Protein AF-0000000087524686 (afdb_homodimer)

pLDDT: mean 92.4, std 13.32, range [28.84, 98.88]

Organism: NCBI:txid634155

Foldseek 3Di:
DPPDDDDWDWDWDDDDQQKIWIDTPPDPDDIDIEFDPPPRTPCPDHHPVVVLQCLQFVLLQVLLVVLQVVLVDDFDDKDKDKDFDWDADPVRDTDTAEMEMEIEGLADPVSGDPVVVSQVCSVVRRPSCVVCCVRHPYFYWYAYNVRQTPDTDRPSVPPD/DPPDDDDWDWDWDDDDQQKIWIDTPPDPDDIDIEFDDPPRTPCPDHHPVVVLQCLQFVLLQVLLVVLQVVLVDDFDDKDKDKDFDWDADPVRDTDTAEMEMEIEGLADPVSGDPVVVSQVCSVVRRPSCVVCCVRHPYFYWYAYNVRQTPDTDRPSVPPD

Solvent-accessible surface area (backbone atoms only — not comparable to full-atom values): 16604 Å² total; per-residue (Å²): 124,83,84,61,69,46,76,50,51,36,38,34,37,47,71,53,90,45,24,28,38,36,36,37,71,97,54,91,46,78,64,44,54,34,8,32,52,69,85,77,21,78,45,81,19,57,28,34,64,54,31,36,48,45,11,38,41,48,24,44,51,44,19,42,51,49,36,37,41,74,54,72,38,88,80,72,61,43,34,32,38,28,37,36,46,36,35,63,47,99,86,68,38,59,29,42,59,41,36,41,34,42,34,36,39,63,48,50,75,87,75,42,58,65,47,69,62,32,71,72,43,19,66,70,64,13,34,49,48,69,20,29,42,70,30,22,46,70,48,57,31,32,26,29,59,85,58,49,73,78,41,54,76,66,76,70,50,68,80,110,126,82,85,60,69,46,76,49,50,37,36,34,38,49,71,52,90,45,24,29,38,36,36,36,72,97,54,90,45,77,64,45,55,33,8,31,53,71,85,78,21,76,46,80,20,57,28,35,64,54,30,36,49,45,11,38,41,50,24,45,51,43,20,43,52,50,36,37,42,74,54,71,38,87,81,71,61,42,33,30,39,27,38,34,47,35,37,63,47,97,86,68,37,60,28,42,59,41,36,40,33,42,35,36,39,63,48,51,76,87,75,42,58,65,45,68,61,32,72,74,46,19,66,70,64,12,34,48,47,69,19,29,43,71,30,20,46,70,47,58,32,33,24,30,60,84,56,48,71,77,42,54,76,66,77,70,50,68,80,112

Secondary structure (DSSP, 8-state):
---S-EEEEEEEEEEETTEEEEE-TTS-PPPEEEEPPTTTS--SS--HHHHHHHHHHHHHHHHHHHHHHHTT------EEEEEEEEEE-TTS-EE--EEEEEEE-SS-GGGSTTHHHHHHHGGGG-HHHHHHTTTSEEEEEEE-TT--EEES-GGGGGG-/---S-EEEEEEEEEEETTEEEEE-TTS-PPPEEEEPPTTTS--SS--HHHHHHHHHHHHHHHHHHHHHHHTT------EEEEEEEEEE-TTS-EE--EEEEEEE-SS-GGGSTTHHHHHHHGGGG-HHHHHHTTTSEEEEEEE-TT--EEES-GGGGGG-

Radius of gyration: 19.88 Å; Cα contacts (8 Å, |Δi|>4): 737; chains: 2; bounding box: 46×61×39 Å

InterPro domains:
  IPR003718 OsmC/Ohr conserved domain [PF02566] (41-140)
  IPR015946 K homology domain-like, alpha/beta [G3DSA:3.30.300.20] (11-141)
  IPR036102 OsmC/Ohr superfamily [SSF82784] (9-142)

Structure (mmCIF, N/CA/C/O backbone):
data_AF-0000000087524686-model_v1
#
loop_
_entity.id
_entity.type
_entity.pdbx_description
1 polymer 'Putative OsmC-like protein'
#
loop_
_atom_site.group_PDB
_atom_site.id
_atom_site.type_symbol
_atom_site.label_atom_id
_atom_site.label_alt_id
_atom_site.label_comp_id
_atom_site.label_asym_id
_atom_site.label_entity_id
_atom_site.label_seq_id
_atom_site.pdbx_PDB_ins_code
_atom_site.Cartn_x
_atom_site.Cartn_y
_atom_site.Cartn_z
_atom_site.occupancy
_atom_site.B_iso_or_equiv
_atom_site.auth_seq_id
_atom_site.auth_comp_id
_atom_site.auth_asym_id
_atom_site.auth_atom_id
_atom_site.pdbx_PDB_model_num
ATOM 1 N N . MET A 1 1 ? 23.656 -12.203 -4.871 1 41.47 1 MET A N 1
ATOM 2 C CA . MET A 1 1 ? 22.531 -11.258 -4.871 1 41.47 1 MET A CA 1
ATOM 3 C C . MET A 1 1 ? 22.688 -10.25 -3.74 1 41.47 1 MET A C 1
ATOM 5 O O . MET A 1 1 ? 23.047 -10.609 -2.621 1 41.47 1 MET A O 1
ATOM 9 N N . SER A 1 2 ? 23.062 -9.07 -3.973 1 54.22 2 SER A N 1
ATOM 10 C CA . SER A 1 2 ? 23.578 -8.117 -2.992 1 54.22 2 SER A CA 1
ATOM 11 C C . SER A 1 2 ? 22.703 -8.062 -1.756 1 54.22 2 SER A C 1
ATOM 13 O O . SER A 1 2 ? 21.469 -8.016 -1.869 1 54.22 2 SER A O 1
ATOM 15 N N . ASN A 1 3 ? 23.047 -8.719 -0.696 1 66.62 3 ASN A N 1
ATOM 16 C CA . ASN A 1 3 ? 22.469 -8.711 0.646 1 66.62 3 ASN A CA 1
ATOM 17 C C . ASN A 1 3 ? 22.312 -7.293 1.184 1 66.62 3 ASN A C 1
ATOM 19 O O . ASN A 1 3 ? 21.922 -7.102 2.336 1 66.62 3 ASN A O 1
ATOM 23 N N . GLU A 1 4 ? 22.625 -6.352 0.255 1 82.06 4 GLU A N 1
ATOM 24 C CA . GLU A 1 4 ? 22.641 -4.98 0.76 1 82.06 4 GLU A CA 1
ATOM 25 C C . GLU A 1 4 ? 21.219 -4.414 0.847 1 82.06 4 GLU A C 1
ATOM 27 O O . GLU A 1 4 ? 20.391 -4.672 -0.026 1 82.06 4 GLU A O 1
ATOM 32 N N . PRO A 1 5 ? 21.016 -3.66 1.865 1 84.69 5 PRO A N 1
ATOM 33 C CA . PRO A 1 5 ? 19.734 -2.982 1.994 1 84.69 5 PRO A CA 1
ATOM 34 C C . PRO A 1 5 ? 19.375 -2.146 0.765 1 84.69 5 PRO A C 1
ATOM 36 O O . PRO A 1 5 ? 20.266 -1.545 0.149 1 84.69 5 PRO A O 1
ATOM 39 N N . GLN A 1 6 ? 18.062 -2.234 0.341 1 88.19 6 GLN A N 1
ATOM 40 C CA . GLN A 1 6 ? 17.578 -1.519 -0.835 1 88.19 6 GLN A CA 1
ATOM 41 C C . GLN A 1 6 ? 16.625 -0.403 -0.443 1 88.19 6 GLN A C 1
ATOM 43 O O . GLN A 1 6 ? 15.5 -0.671 0.012 1 88.19 6 GLN A O 1
ATOM 48 N N . PRO A 1 7 ? 17.062 0.846 -0.68 1 94 7 PRO A N 1
ATOM 49 C CA . PRO A 1 7 ? 16.203 1.965 -0.304 1 94 7 PRO A CA 1
ATOM 50 C C . PRO A 1 7 ? 15.109 2.24 -1.339 1 94 7 PRO A C 1
ATOM 52 O O . PRO A 1 7 ? 15.344 2.092 -2.541 1 94 7 PRO A O 1
ATOM 55 N N . ILE A 1 8 ? 13.93 2.564 -0.937 1 95.94 8 ILE A N 1
ATOM 56 C CA . ILE A 1 8 ? 12.867 3.08 -1.794 1 95.94 8 ILE A CA 1
ATOM 57 C C . ILE A 1 8 ? 12.328 4.391 -1.221 1 95.94 8 ILE A C 1
ATOM 59 O O . ILE A 1 8 ? 12.375 4.609 -0.008 1 95.94 8 ILE A O 1
ATOM 63 N N . HIS A 1 9 ? 11.906 5.258 -2.164 1 97.69 9 HIS A N 1
ATOM 64 C CA . HIS A 1 9 ? 11.43 6.586 -1.795 1 97.69 9 HIS A CA 1
ATOM 65 C C . HIS A 1 9 ? 10.188 6.969 -2.596 1 97.69 9 HIS A C 1
ATOM 67 O O . HIS A 1 9 ? 10.094 6.652 -3.783 1 97.69 9 HIS A O 1
ATOM 73 N N . VAL A 1 10 ? 9.273 7.605 -1.955 1 98.69 10 VAL A N 1
ATOM 74 C CA . VAL A 1 10 ? 8.117 8.203 -2.621 1 98.69 10 VAL A CA 1
ATOM 75 C C . VAL A 1 10 ? 7.926 9.633 -2.127 1 98.69 10 VAL A C 1
ATOM 77 O O . VAL A 1 10 ? 8.234 9.953 -0.977 1 98.69 10 VAL A O 1
ATOM 80 N N . ARG A 1 11 ? 7.535 10.469 -2.992 1 98.88 11 ARG A N 1
ATOM 81 C CA . ARG A 1 11 ? 7.215 11.852 -2.658 1 98.88 11 ARG A CA 1
ATOM 82 C C . ARG A 1 11 ? 5.801 12.203 -3.098 1 98.88 11 ARG A C 1
ATOM 84 O O . ARG A 1 11 ? 5.383 11.859 -4.207 1 98.88 11 ARG A O 1
ATOM 91 N N . LEU A 1 12 ? 5.074 12.82 -2.197 1 98.88 12 LEU A N 1
ATOM 92 C CA . LEU A 1 12 ? 3.709 13.234 -2.5 1 98.88 12 LEU A CA 1
ATOM 93 C C . LEU A 1 12 ? 3.574 14.75 -2.408 1 98.88 12 LEU A C 1
ATOM 95 O O . LEU A 1 12 ? 4.09 15.375 -1.476 1 98.88 12 LEU A O 1
ATOM 99 N N . GLU A 1 13 ? 2.949 15.359 -3.377 1 98.88 13 GLU A N 1
ATOM 100 C CA . GLU A 1 13 ? 2.607 16.781 -3.385 1 98.88 13 GLU A CA 1
ATOM 101 C C . GLU A 1 13 ? 1.106 16.984 -3.562 1 98.88 13 GLU A C 1
ATOM 103 O O . GLU A 1 13 ? 0.497 16.406 -4.461 1 98.88 13 GLU A O 1
ATOM 108 N N . GLN A 1 14 ? 0.59 17.828 -2.717 1 98.69 14 GLN A N 1
ATOM 109 C CA . GLN A 1 14 ? -0.847 18.078 -2.799 1 98.69 14 GLN A CA 1
ATOM 110 C C . GLN A 1 14 ? -1.225 18.703 -4.137 1 98.69 14 GLN A C 1
ATOM 112 O O . GLN A 1 14 ? -0.591 19.672 -4.574 1 98.69 14 GLN A O 1
ATOM 117 N N . ASP A 1 15 ? -2.109 18.141 -4.82 1 97.88 15 ASP A N 1
ATOM 118 C CA . ASP A 1 15 ? -2.658 18.672 -6.062 1 97.88 15 ASP A CA 1
ATOM 119 C C . ASP A 1 15 ? -3.846 19.594 -5.793 1 97.88 15 ASP A C 1
ATOM 121 O O . ASP A 1 15 ? -3.758 20.812 -6 1 97.88 15 ASP A O 1
ATOM 125 N N . ALA A 1 16 ? -4.922 19.031 -5.27 1 96.19 16 ALA A N 1
ATOM 126 C CA . ALA A 1 16 ? -6.105 19.766 -4.824 1 96.19 16 ALA A CA 1
ATOM 127 C C . ALA A 1 16 ? -6.848 19 -3.73 1 96.19 16 ALA A C 1
ATOM 129 O O . ALA A 1 16 ? -7.098 17.812 -3.865 1 96.19 16 ALA A O 1
ATOM 130 N N . ASP A 1 17 ? -7.152 19.75 -2.666 1 96.69 17 ASP A N 1
ATOM 131 C CA . ASP A 1 17 ? -7.891 19.141 -1.565 1 96.69 17 ASP A CA 1
ATOM 132 C C . ASP A 1 17 ? -7.207 17.859 -1.091 1 96.69 17 ASP A C 1
ATOM 134 O O . ASP A 1 17 ? -6.051 17.891 -0.669 1 96.69 17 ASP A O 1
ATOM 138 N N . PHE A 1 18 ? -7.879 16.75 -1.25 1 98.25 18 PHE A N 1
ATOM 139 C CA . PHE A 1 18 ? -7.328 15.508 -0.708 1 98.25 18 PHE A CA 1
ATOM 140 C C . PHE A 1 18 ? -6.641 14.695 -1.801 1 98.25 18 PHE A C 1
ATOM 142 O O . PHE A 1 18 ? -6.32 13.523 -1.601 1 98.25 18 PHE A O 1
ATOM 149 N N . ALA A 1 19 ? -6.434 15.32 -2.996 1 98.69 19 ALA A N 1
ATOM 150 C CA . ALA A 1 19 ? -5.695 14.68 -4.078 1 98.69 19 ALA A CA 1
ATOM 151 C C . ALA A 1 19 ? -4.207 14.992 -3.988 1 98.69 19 ALA A C 1
ATOM 153 O O . ALA A 1 19 ? -3.82 16.141 -3.785 1 98.69 19 ALA A O 1
ATOM 154 N N . PHE A 1 20 ? -3.391 13.977 -4.113 1 98.88 20 PHE A N 1
ATOM 155 C CA . PHE A 1 20 ? -1.942 14.117 -4.035 1 98.88 20 PHE A CA 1
ATOM 156 C C . PHE A 1 20 ? -1.267 13.453 -5.227 1 98.88 20 PHE A C 1
ATOM 158 O O . PHE A 1 20 ? -1.61 12.32 -5.586 1 98.88 20 PHE A O 1
ATOM 165 N N . ARG A 1 21 ? -0.365 14.156 -5.844 1 98.88 21 ARG A N 1
ATOM 166 C CA . ARG A 1 21 ? 0.492 13.57 -6.871 1 98.88 21 ARG A CA 1
ATOM 167 C C . ARG A 1 21 ? 1.642 12.789 -6.242 1 98.88 21 ARG A C 1
ATOM 169 O O . ARG A 1 21 ? 2.387 13.32 -5.422 1 98.88 21 ARG A O 1
ATOM 176 N N . ILE A 1 22 ? 1.764 11.555 -6.578 1 98.88 22 ILE A N 1
ATOM 177 C CA . ILE A 1 22 ? 2.744 10.641 -6.012 1 98.88 22 ILE A CA 1
ATOM 178 C C . ILE A 1 22 ? 3.857 10.375 -7.023 1 98.88 22 ILE A C 1
ATOM 180 O O . ILE A 1 22 ? 3.607 9.844 -8.109 1 98.88 22 ILE A O 1
ATOM 184 N N . SER A 1 23 ? 5.043 10.758 -6.691 1 98.81 23 SER A N 1
ATOM 185 C CA . SER A 1 23 ? 6.199 10.562 -7.559 1 98.81 23 SER A CA 1
ATOM 186 C C . SER A 1 23 ? 7.207 9.609 -6.926 1 98.81 23 SER A C 1
ATOM 188 O O . SER A 1 23 ? 7.121 9.312 -5.73 1 98.81 23 SER A O 1
ATOM 190 N N . PHE A 1 24 ? 8.07 9.117 -7.703 1 98.19 24 PHE A N 1
ATOM 191 C CA . PHE A 1 24 ? 9.07 8.125 -7.316 1 98.19 24 PHE A CA 1
ATOM 192 C C . PHE A 1 24 ? 10.477 8.602 -7.656 1 98.19 24 PHE A C 1
ATOM 194 O O . PHE A 1 24 ? 11.078 8.125 -8.617 1 98.19 24 PHE A O 1
ATOM 201 N N . PRO A 1 25 ? 10.984 9.438 -6.766 1 96.19 25 PRO A N 1
ATOM 202 C CA . PRO A 1 25 ? 12.297 10.016 -7.07 1 96.19 25 PRO A CA 1
ATOM 203 C C . PRO A 1 25 ? 13.375 8.961 -7.301 1 96.19 25 PRO A C 1
ATOM 205 O O . PRO A 1 25 ? 13.391 7.93 -6.621 1 96.19 25 PRO A O 1
ATOM 208 N N . GLY A 1 26 ? 14.297 9.227 -8.25 1 93.62 26 GLY A N 1
ATOM 209 C CA . GLY A 1 26 ? 15.383 8.312 -8.547 1 93.62 26 GLY A CA 1
ATOM 210 C C . GLY A 1 26 ? 15.008 7.242 -9.547 1 93.62 26 GLY A C 1
ATOM 211 O O . GLY A 1 26 ? 15.805 6.352 -9.852 1 93.62 26 GLY A O 1
ATOM 212 N N . THR A 1 27 ? 13.75 7.27 -9.961 1 95.56 27 THR A N 1
ATOM 213 C CA . THR A 1 27 ? 13.281 6.332 -10.977 1 95.56 27 THR A CA 1
ATOM 214 C C . THR A 1 27 ? 12.703 7.074 -12.18 1 95.56 27 THR A C 1
ATOM 216 O O . THR A 1 27 ? 12.539 8.297 -12.141 1 95.56 27 THR A O 1
ATOM 219 N N . ASP A 1 28 ? 12.445 6.41 -13.258 1 95.62 28 ASP A N 1
ATOM 220 C CA . ASP A 1 28 ? 11.812 6.984 -14.445 1 95.62 28 ASP A CA 1
ATOM 221 C C . ASP A 1 28 ? 10.305 6.727 -14.445 1 95.62 28 ASP A C 1
ATOM 223 O O . ASP A 1 28 ? 9.648 6.879 -15.469 1 95.62 28 ASP A O 1
ATOM 227 N N . LEU A 1 29 ? 9.773 6.344 -13.305 1 97.38 29 LEU A N 1
ATOM 228 C CA . LEU A 1 29 ? 8.352 6.016 -13.195 1 97.38 29 LEU A CA 1
ATOM 229 C C . LEU A 1 29 ? 7.496 7.273 -13.305 1 97.38 29 LEU A C 1
ATOM 231 O O . LEU A 1 29 ? 7.852 8.32 -12.75 1 97.38 29 LEU A O 1
ATOM 235 N N . ASP A 1 30 ? 6.398 7.109 -14.047 1 96.69 30 ASP A N 1
ATOM 236 C CA . ASP A 1 30 ? 5.414 8.188 -14.055 1 96.69 30 ASP A CA 1
ATOM 237 C C . ASP A 1 30 ? 4.801 8.383 -12.664 1 96.69 30 ASP A C 1
ATOM 239 O O . ASP A 1 30 ? 4.68 7.426 -11.898 1 96.69 30 ASP A O 1
ATOM 243 N N . SER A 1 31 ? 4.391 9.578 -12.422 1 98.25 31 SER A N 1
ATOM 244 C CA . SER A 1 31 ? 3.67 9.852 -11.188 1 98.25 31 SER A CA 1
ATOM 245 C C . SER A 1 31 ? 2.254 9.281 -11.234 1 98.25 31 SER A C 1
ATOM 247 O O . SER A 1 31 ? 1.711 9.055 -12.32 1 98.25 31 SER A O 1
ATOM 249 N N . LEU A 1 32 ? 1.702 9.055 -10.086 1 98.19 32 LEU A N 1
ATOM 250 C CA . LEU A 1 32 ? 0.315 8.648 -9.898 1 98.19 32 LEU A CA 1
ATOM 251 C C . LEU A 1 32 ? -0.47 9.727 -9.148 1 98.19 32 LEU A C 1
ATOM 253 O O . LEU A 1 32 ? 0.12 10.633 -8.562 1 98.19 32 LEU A O 1
ATOM 257 N N . LEU A 1 33 ? -1.754 9.633 -9.336 1 98.56 33 LEU A N 1
ATOM 258 C CA . LEU A 1 33 ? -2.611 10.5 -8.523 1 98.56 33 LEU A CA 1
ATOM 259 C C . LEU A 1 33 ? -3.406 9.68 -7.512 1 98.56 33 LEU A C 1
ATOM 261 O O . LEU A 1 33 ? -4.07 8.711 -7.879 1 98.56 33 LEU A O 1
ATOM 265 N N . GLY A 1 34 ? -3.23 9.969 -6.246 1 98.5 34 GLY A N 1
ATOM 266 C CA . GLY A 1 34 ? -4.105 9.453 -5.207 1 98.5 34 GLY A CA 1
ATOM 267 C C . GLY A 1 34 ? -5.141 10.461 -4.738 1 98.5 34 GLY A C 1
ATOM 268 O O . GLY A 1 34 ? -4.898 11.672 -4.777 1 98.5 34 GLY A O 1
ATOM 269 N N . ASP A 1 35 ? -6.305 9.969 -4.316 1 98.56 35 ASP A N 1
ATOM 270 C CA . ASP A 1 35 ? -7.355 10.844 -3.818 1 98.56 35 ASP A CA 1
ATOM 271 C C . ASP A 1 35 ? -8.273 10.109 -2.842 1 98.56 35 ASP A C 1
ATOM 273 O O . ASP A 1 35 ? -8.531 8.914 -3.008 1 98.56 35 ASP A O 1
ATOM 277 N N . GLU A 1 36 ? -8.688 10.805 -1.847 1 96.94 36 GLU A N 1
ATOM 278 C CA . GLU A 1 36 ? -9.695 10.211 -0.979 1 96.94 36 GLU A CA 1
ATOM 279 C C . GLU A 1 36 ? -11.031 10.055 -1.707 1 96.94 36 GLU A C 1
ATOM 281 O O . GLU A 1 36 ? -11.305 10.781 -2.666 1 96.94 36 GLU A O 1
ATOM 286 N N . ALA A 1 37 ? -11.805 9.102 -1.265 1 92.19 37 ALA A N 1
ATOM 287 C CA . ALA A 1 37 ? -13.148 8.922 -1.809 1 92.19 37 ALA A CA 1
ATOM 288 C C . ALA A 1 37 ? -14.062 10.078 -1.401 1 92.19 37 ALA A C 1
ATOM 290 O O . ALA A 1 37 ? -13.812 10.758 -0.404 1 92.19 37 ALA A O 1
ATOM 291 N N . ALA A 1 38 ? -15.094 10.305 -2.162 1 90.88 38 ALA A N 1
ATOM 292 C CA . ALA A 1 38 ? -16.141 11.25 -1.768 1 90.88 38 ALA A CA 1
ATOM 293 C C . ALA A 1 38 ? -16.766 10.852 -0.435 1 90.88 38 ALA A C 1
ATOM 295 O O . ALA A 1 38 ? -16.938 9.656 -0.161 1 90.88 38 ALA A O 1
ATOM 296 N N . PRO A 1 39 ? -17.062 11.773 0.455 1 91.56 39 PRO A N 1
ATOM 297 C CA . PRO A 1 39 ? -17.125 13.211 0.215 1 91.56 39 PRO A CA 1
ATOM 298 C C . PRO A 1 39 ? -15.828 13.938 0.595 1 91.56 39 PRO A C 1
ATOM 300 O O . PRO A 1 39 ? -15.719 15.148 0.404 1 91.56 39 PRO A O 1
ATOM 303 N N . LEU A 1 40 ? -14.938 13.211 1.124 1 92.81 40 LEU A N 1
ATOM 304 C CA . LEU A 1 40 ? -13.703 13.875 1.527 1 92.81 40 LEU A CA 1
ATOM 305 C C . LEU A 1 40 ? -12.891 14.305 0.309 1 92.81 40 LEU A C 1
ATOM 307 O O . LEU A 1 40 ? -12.477 15.461 0.212 1 92.81 40 LEU A O 1
ATOM 311 N N . GLY A 1 41 ? -12.695 13.469 -0.582 1 96.19 41 GLY A N 1
ATOM 312 C CA . GLY A 1 41 ? -12.055 13.734 -1.86 1 96.19 41 GLY A CA 1
ATOM 313 C C . GLY A 1 41 ? -13 13.594 -3.041 1 96.19 41 GLY A C 1
ATOM 314 O O . GLY A 1 41 ? -14.211 13.703 -2.885 1 96.19 41 GLY A O 1
ATOM 315 N N . ALA A 1 42 ? -12.453 13.453 -4.312 1 96.5 42 ALA A N 1
ATOM 316 C CA . ALA A 1 42 ? -13.266 13.43 -5.527 1 96.5 42 ALA A CA 1
ATOM 317 C C . ALA A 1 42 ? -13.008 12.164 -6.336 1 96.5 42 ALA A C 1
ATOM 319 O O . ALA A 1 42 ? -13.273 12.117 -7.539 1 96.5 42 ALA A O 1
ATOM 320 N N . ASP A 1 43 ? -12.367 11.18 -5.742 1 96.06 43 ASP A N 1
ATOM 321 C CA . ASP A 1 43 ? -12.109 9.898 -6.391 1 96.06 43 ASP A CA 1
ATOM 322 C C . ASP A 1 43 ? -11.391 10.094 -7.727 1 96.06 43 ASP A C 1
ATOM 324 O O . ASP A 1 43 ? -11.75 9.461 -8.727 1 96.06 43 ASP A O 1
ATOM 328 N N . ARG A 1 44 ? -10.445 10.938 -7.77 1 97.25 44 ARG A N 1
ATOM 329 C CA . ARG A 1 44 ? -9.68 11.164 -8.992 1 97.25 44 ARG A CA 1
ATOM 330 C C . ARG A 1 44 ? -8.57 10.125 -9.141 1 97.25 44 ARG A C 1
ATOM 332 O O . ARG A 1 44 ? -7.98 9.992 -10.219 1 97.25 44 ARG A O 1
ATOM 339 N N . GLY A 1 45 ? -8.258 9.43 -8.125 1 97.94 45 GLY A N 1
ATOM 340 C CA . GLY A 1 45 ? -7.34 8.305 -8.008 1 97.94 45 GLY A CA 1
ATOM 341 C C . GLY A 1 45 ? -7.652 7.398 -6.832 1 97.94 45 GLY A C 1
ATOM 342 O O . GLY A 1 45 ? -8.539 7.695 -6.031 1 97.94 45 GLY A O 1
ATOM 343 N N . PRO A 1 46 ? -6.977 6.242 -6.785 1 98.25 46 PRO A N 1
ATOM 344 C CA . PRO A 1 46 ? -7.215 5.352 -5.645 1 98.25 46 PRO A CA 1
ATOM 345 C C . PRO A 1 46 ? -6.902 6.012 -4.305 1 98.25 46 PRO A C 1
ATOM 347 O O . PRO A 1 46 ? -5.973 6.82 -4.211 1 98.25 46 PRO A O 1
ATOM 350 N N . ASP A 1 47 ? -7.727 5.734 -3.318 1 97.94 47 ASP A N 1
ATOM 351 C CA . ASP A 1 47 ? -7.422 6.168 -1.958 1 97.94 47 ASP A CA 1
ATOM 352 C C . ASP A 1 47 ? -6.355 5.281 -1.322 1 97.94 47 ASP A C 1
ATOM 354 O O . ASP A 1 47 ? -5.984 4.246 -1.883 1 97.94 47 ASP A O 1
ATOM 358 N N . PRO A 1 48 ? -5.801 5.695 -0.183 1 98.19 48 PRO A N 1
ATOM 359 C CA . PRO A 1 48 ? -4.691 4.969 0.443 1 98.19 48 PRO A CA 1
ATOM 360 C C . PRO A 1 48 ? -5.027 3.506 0.722 1 98.19 48 PRO A C 1
ATOM 362 O O . PRO A 1 48 ? -4.172 2.633 0.563 1 98.19 48 PRO A O 1
ATOM 365 N N . ALA A 1 49 ? -6.254 3.186 1.146 1 97.75 49 ALA A N 1
ATOM 366 C CA . ALA A 1 49 ? -6.645 1.807 1.424 1 97.75 49 ALA A CA 1
ATOM 367 C C . ALA A 1 49 ? -6.551 0.946 0.168 1 97.75 49 ALA A C 1
ATOM 369 O O . ALA A 1 49 ? -6.105 -0.203 0.226 1 97.75 49 ALA A O 1
ATOM 370 N N . ARG A 1 50 ? -6.984 1.477 -0.954 1 98.06 50 ARG A N 1
ATOM 371 C CA . ARG A 1 50 ? -6.906 0.761 -2.223 1 98.06 50 ARG A CA 1
ATOM 372 C C . ARG A 1 50 ? -5.461 0.587 -2.67 1 98.06 50 ARG A C 1
ATOM 374 O O . ARG A 1 50 ? -5.102 -0.442 -3.246 1 98.06 50 ARG A O 1
ATOM 381 N N . PHE A 1 51 ? -4.555 1.601 -2.434 1 98.5 51 PHE A N 1
ATOM 382 C CA . PHE A 1 51 ? -3.131 1.429 -2.686 1 98.5 51 PHE A CA 1
ATOM 383 C C . PHE A 1 51 ? -2.572 0.265 -1.875 1 98.5 51 PHE A C 1
ATOM 385 O O . PHE A 1 51 ? -1.808 -0.55 -2.395 1 98.5 51 PHE A O 1
ATOM 392 N N . LEU A 1 52 ? -2.93 0.202 -0.616 1 98.31 52 LEU A N 1
ATOM 393 C CA . LEU A 1 52 ? -2.461 -0.872 0.254 1 98.31 52 LEU A CA 1
ATOM 394 C C . LEU A 1 52 ? -2.9 -2.232 -0.276 1 98.31 52 LEU A C 1
ATOM 396 O O . LEU A 1 52 ? -2.09 -3.156 -0.377 1 98.31 52 LEU A O 1
ATOM 400 N N . LEU A 1 53 ? -4.191 -2.314 -0.602 1 98.38 53 LEU A N 1
ATOM 401 C CA . LEU A 1 53 ? -4.73 -3.576 -1.098 1 98.38 53 LEU A CA 1
ATOM 402 C C . LEU A 1 53 ? -4.051 -3.98 -2.402 1 98.38 53 LEU A C 1
ATOM 404 O O . LEU A 1 53 ? -3.74 -5.156 -2.605 1 98.38 53 LEU A O 1
ATOM 408 N N . ALA A 1 54 ? -3.83 -3.039 -3.301 1 98.69 54 ALA A N 1
ATOM 409 C CA . ALA A 1 54 ? -3.105 -3.279 -4.547 1 98.69 54 ALA A CA 1
ATOM 410 C C . ALA A 1 54 ? -1.695 -3.793 -4.273 1 98.69 54 ALA A C 1
ATOM 412 O O . ALA A 1 54 ? -1.22 -4.711 -4.949 1 98.69 54 ALA A O 1
ATOM 413 N N . ALA A 1 55 ? -1.011 -3.166 -3.311 1 98.62 55 ALA A N 1
ATOM 414 C CA . ALA A 1 55 ? 0.344 -3.578 -2.951 1 98.62 55 ALA A CA 1
ATOM 415 C C . ALA A 1 55 ? 0.376 -5.043 -2.52 1 98.62 55 ALA A C 1
ATOM 417 O O . ALA A 1 55 ? 1.203 -5.82 -3.002 1 98.62 55 ALA A O 1
ATOM 418 N N . VAL A 1 56 ? -0.547 -5.434 -1.664 1 98.44 56 VAL A N 1
ATOM 419 C CA . VAL A 1 56 ? -0.623 -6.785 -1.119 1 98.44 56 VAL A CA 1
ATOM 420 C C . VAL A 1 56 ? -0.908 -7.777 -2.242 1 98.44 56 VAL A C 1
ATOM 422 O O . VAL A 1 56 ? -0.192 -8.773 -2.398 1 98.44 56 VAL A O 1
ATOM 425 N N . ALA A 1 57 ? -1.92 -7.488 -3.033 1 98.75 57 ALA A N 1
ATOM 426 C CA . ALA A 1 57 ? -2.334 -8.398 -4.102 1 98.75 57 ALA A CA 1
ATOM 427 C C . ALA A 1 57 ? -1.241 -8.539 -5.156 1 98.75 57 ALA A C 1
ATOM 429 O O . ALA A 1 57 ? -0.941 -9.648 -5.602 1 98.75 57 ALA A O 1
ATOM 430 N N . ASN A 1 58 ? -0.653 -7.402 -5.547 1 98.81 58 ASN A N 1
ATOM 431 C CA . ASN A 1 58 ? 0.387 -7.418 -6.57 1 98.81 58 ASN A CA 1
ATOM 432 C C . ASN A 1 58 ? 1.621 -8.188 -6.105 1 98.81 58 ASN A C 1
ATOM 434 O O . ASN A 1 58 ? 2.225 -8.93 -6.883 1 98.81 58 ASN A O 1
ATOM 438 N N . CYS A 1 59 ? 1.99 -8.008 -4.875 1 98.62 59 CYS A N 1
ATOM 439 C CA . CYS A 1 59 ? 3.135 -8.734 -4.332 1 98.62 59 CYS A CA 1
ATOM 440 C C . CYS A 1 59 ? 2.887 -10.234 -4.348 1 98.62 59 CYS A C 1
ATOM 442 O O . CYS A 1 59 ? 3.768 -11.008 -4.727 1 98.62 59 CYS A O 1
ATOM 444 N N . LEU A 1 60 ? 1.681 -10.641 -3.912 1 98.5 60 LEU A N 1
ATOM 445 C CA . LEU A 1 60 ? 1.356 -12.062 -3.811 1 98.5 60 LEU A CA 1
ATOM 446 C C . LEU A 1 60 ? 1.326 -12.711 -5.191 1 98.5 60 LEU A C 1
ATOM 448 O O . LEU A 1 60 ? 1.891 -13.789 -5.387 1 98.5 60 LEU A O 1
ATOM 452 N N . VAL A 1 61 ? 0.667 -12.078 -6.152 1 98.75 61 VAL A N 1
ATOM 453 C CA . VAL A 1 61 ? 0.552 -12.68 -7.477 1 98.75 61 VAL A CA 1
ATOM 454 C C . VAL A 1 61 ? 1.919 -12.695 -8.156 1 98.75 61 VAL A C 1
ATOM 456 O O . VAL A 1 61 ? 2.258 -13.656 -8.859 1 98.75 61 VAL A O 1
ATOM 459 N N . ALA A 1 62 ? 2.729 -11.672 -7.977 1 98.5 62 ALA A N 1
ATOM 460 C CA . ALA A 1 62 ? 4.098 -11.664 -8.484 1 98.5 62 ALA A CA 1
ATOM 461 C C . ALA A 1 62 ? 4.934 -12.766 -7.832 1 98.5 62 ALA A C 1
ATOM 463 O O . ALA A 1 62 ? 5.738 -13.414 -8.492 1 98.5 62 ALA A O 1
ATOM 464 N N . SER A 1 63 ? 4.793 -12.914 -6.523 1 98.12 63 SER A N 1
ATOM 465 C CA . SER A 1 63 ? 5.508 -13.961 -5.801 1 98.12 63 SER A CA 1
ATOM 466 C C . SER A 1 63 ? 5.117 -15.344 -6.305 1 98.12 63 SER A C 1
ATOM 468 O O . SER A 1 63 ? 5.965 -16.234 -6.418 1 98.12 63 SER A O 1
ATOM 470 N N . LEU A 1 64 ? 3.822 -15.539 -6.578 1 98.25 64 LEU A N 1
ATOM 471 C CA . LEU A 1 64 ? 3.365 -16.797 -7.148 1 98.25 64 LEU A CA 1
ATOM 472 C C . LEU A 1 64 ? 4.012 -17.047 -8.508 1 98.25 64 LEU A C 1
ATOM 474 O O . LEU A 1 64 ? 4.52 -18.141 -8.766 1 98.25 64 LEU A O 1
ATOM 478 N N . LEU A 1 65 ? 4.012 -16.031 -9.391 1 98.25 65 LEU A N 1
ATOM 479 C CA . LEU A 1 65 ? 4.645 -16.125 -10.703 1 98.25 65 LEU A CA 1
ATOM 480 C C . LEU A 1 65 ? 6.121 -16.484 -10.562 1 98.25 65 LEU A C 1
ATOM 482 O O . LEU A 1 65 ? 6.617 -17.375 -11.258 1 98.25 65 LEU A O 1
ATOM 486 N N . PHE A 1 66 ? 6.828 -15.828 -9.648 1 97.62 66 PHE A N 1
ATOM 487 C CA . PHE A 1 66 ? 8.242 -16.078 -9.406 1 97.62 66 PHE A CA 1
ATOM 488 C C . PHE A 1 66 ? 8.484 -17.531 -9.016 1 97.62 66 PHE A C 1
ATOM 490 O O . PHE A 1 66 ? 9.375 -18.188 -9.562 1 97.62 66 PHE A O 1
ATOM 497 N N . ALA A 1 67 ? 7.715 -17.969 -8.062 1 97.44 67 ALA A N 1
ATOM 498 C CA . ALA A 1 67 ? 7.859 -19.344 -7.594 1 97.44 67 ALA A CA 1
ATOM 499 C C . ALA A 1 67 ? 7.582 -20.344 -8.719 1 97.44 67 ALA A C 1
ATOM 501 O O . ALA A 1 67 ? 8.266 -21.359 -8.844 1 97.44 67 ALA A O 1
ATOM 502 N N . LEU A 1 68 ? 6.539 -20.078 -9.539 1 97.75 68 LEU A N 1
ATOM 503 C CA . LEU A 1 68 ? 6.227 -20.922 -10.68 1 97.75 68 LEU A CA 1
ATOM 504 C C . LEU A 1 68 ? 7.398 -20.984 -11.656 1 97.75 68 LEU A C 1
ATOM 506 O O . LEU A 1 68 ? 7.781 -22.062 -12.117 1 97.75 68 LEU A O 1
ATOM 510 N N . ARG A 1 69 ? 7.969 -19.828 -11.914 1 96.88 69 ARG A N 1
ATOM 511 C CA . ARG A 1 69 ? 9.086 -19.75 -12.844 1 96.88 69 ARG A CA 1
ATOM 512 C C . ARG A 1 69 ? 10.328 -20.422 -12.273 1 96.88 69 ARG A C 1
ATOM 514 O O . ARG A 1 69 ? 11.117 -21.016 -13.008 1 96.88 69 ARG A O 1
ATOM 521 N N . LYS A 1 70 ? 10.516 -20.25 -11.016 1 95.88 70 LYS A N 1
ATOM 522 C CA . LYS A 1 70 ? 11.625 -20.922 -10.336 1 95.88 70 LYS A CA 1
ATOM 523 C C . LYS A 1 70 ? 11.547 -22.438 -10.531 1 95.88 70 LYS A C 1
ATOM 525 O O . LYS A 1 70 ? 12.578 -23.109 -10.555 1 95.88 70 LYS A O 1
ATOM 530 N N . GLN A 1 71 ? 10.336 -23 -10.664 1 96.5 71 GLN A N 1
ATOM 531 C CA . GLN A 1 71 ? 10.125 -24.422 -10.922 1 96.5 71 GLN A CA 1
ATOM 532 C C . GLN A 1 71 ? 9.969 -24.688 -12.422 1 96.5 71 GLN A C 1
ATOM 534 O O . GLN A 1 71 ? 9.391 -25.703 -12.82 1 96.5 71 GLN A O 1
ATOM 539 N N . ARG A 1 72 ? 10.297 -23.734 -13.305 1 95.56 72 ARG A N 1
ATOM 540 C CA . ARG A 1 72 ? 10.422 -23.828 -14.758 1 95.56 72 ARG A CA 1
ATOM 541 C C . ARG A 1 72 ? 9.047 -23.891 -15.422 1 95.56 72 ARG A C 1
ATOM 543 O O . ARG A 1 72 ? 8.883 -24.516 -16.469 1 95.56 72 ARG A O 1
ATOM 550 N N . ASN A 1 73 ? 8.039 -23.391 -14.656 1 96.56 73 ASN A N 1
ATOM 551 C CA . ASN A 1 73 ? 6.738 -23.203 -15.297 1 96.56 73 ASN A CA 1
ATOM 552 C C . ASN A 1 73 ? 6.684 -21.906 -16.078 1 96.56 73 ASN A C 1
ATOM 554 O O . ASN A 1 73 ? 7.16 -20.875 -15.617 1 96.56 73 ASN A O 1
ATOM 558 N N . THR A 1 74 ? 6.227 -22 -17.266 1 92.12 74 THR A N 1
ATOM 559 C CA . THR A 1 74 ? 5.938 -20.797 -18.047 1 92.12 74 THR A CA 1
ATOM 560 C C . THR A 1 74 ? 4.453 -20.438 -17.953 1 92.12 74 THR A C 1
ATOM 562 O O . THR A 1 74 ? 3.611 -21.156 -18.516 1 92.12 74 THR A O 1
ATOM 565 N N . VAL A 1 75 ? 4.145 -19.438 -17.234 1 94.5 75 VAL A N 1
ATOM 566 C CA . VAL A 1 75 ? 2.742 -19.125 -16.984 1 94.5 75 VAL A CA 1
ATOM 567 C C . VAL A 1 75 ? 2.447 -17.688 -17.391 1 94.5 75 VAL A C 1
ATOM 569 O O . VAL A 1 75 ? 3.238 -16.781 -17.109 1 94.5 75 VAL A O 1
ATOM 572 N N . GLU A 1 76 ? 1.416 -17.547 -18.156 1 95.94 76 GLU A N 1
ATOM 573 C CA . GLU A 1 76 ? 0.824 -16.25 -18.469 1 95.94 76 GLU A CA 1
ATOM 574 C C . GLU A 1 76 ? -0.667 -16.219 -18.141 1 95.94 76 GLU A C 1
ATOM 576 O O . GLU A 1 76 ? -1.306 -17.281 -18.078 1 95.94 76 GLU A O 1
ATOM 581 N N . GLY A 1 77 ? -1.133 -15.125 -17.828 1 97.75 77 GLY A N 1
ATOM 582 C CA . GLY A 1 77 ? -2.566 -15.008 -17.625 1 97.75 77 GLY A CA 1
ATOM 583 C C . GLY A 1 77 ? -2.963 -15.109 -16.156 1 97.75 77 GLY A C 1
ATOM 584 O O . GLY A 1 77 ? -4.09 -15.492 -15.844 1 97.75 77 GLY A O 1
ATOM 585 N N . LEU A 1 78 ? -2.066 -14.844 -15.266 1 98.38 78 LEU A N 1
ATOM 586 C CA . LEU A 1 78 ? -2.389 -14.82 -13.844 1 98.38 78 LEU A CA 1
ATOM 587 C C . LEU A 1 78 ? -3.348 -13.68 -13.523 1 98.38 78 LEU A C 1
ATOM 589 O O . LEU A 1 78 ? -3.23 -12.586 -14.086 1 98.38 78 LEU A O 1
ATOM 593 N N . VAL A 1 79 ? -4.266 -13.938 -12.633 1 98.69 79 VAL A N 1
ATOM 594 C CA . VAL A 1 79 ? -5.203 -12.938 -12.141 1 98.69 79 VAL A CA 1
ATOM 595 C C . VAL A 1 79 ? -5.227 -12.961 -10.609 1 98.69 79 VAL A C 1
ATOM 597 O O . VAL A 1 79 ? -5.098 -14.023 -10 1 98.69 79 VAL A O 1
ATOM 600 N N . ALA A 1 80 ? -5.34 -11.859 -10 1 98.75 80 ALA A N 1
ATOM 601 C CA . ALA A 1 80 ? -5.531 -11.742 -8.562 1 98.75 80 ALA A CA 1
ATOM 602 C C . ALA A 1 80 ? -6.734 -10.859 -8.234 1 98.75 80 ALA A C 1
ATOM 604 O O . ALA A 1 80 ? -6.965 -9.844 -8.898 1 98.75 80 ALA A O 1
ATOM 605 N N . GLU A 1 81 ? -7.484 -11.242 -7.285 1 98.56 81 GLU A N 1
ATOM 606 C CA . GLU A 1 81 ? -8.539 -10.43 -6.68 1 98.56 81 GLU A CA 1
ATOM 607 C C . GLU A 1 81 ? -8.305 -10.25 -5.184 1 98.56 81 GLU A C 1
ATOM 609 O O . GLU A 1 81 ? -8.016 -11.211 -4.473 1 98.56 81 GLU A O 1
ATOM 614 N N . ALA A 1 82 ? -8.406 -9.055 -4.742 1 98.56 82 ALA A N 1
ATOM 615 C CA . ALA A 1 82 ? -8.258 -8.773 -3.318 1 98.56 82 ALA A CA 1
ATOM 616 C C . ALA A 1 82 ? -9.414 -7.926 -2.799 1 98.56 82 ALA A C 1
ATOM 618 O O . ALA A 1 82 ? -9.883 -7.016 -3.484 1 98.56 82 ALA A O 1
ATOM 619 N N . SER A 1 83 ? -9.828 -8.266 -1.629 1 98.06 83 SER A N 1
ATOM 620 C CA . SER A 1 83 ? -10.898 -7.535 -0.958 1 98.06 83 SER A CA 1
ATOM 621 C C . SER A 1 83 ? -10.562 -7.285 0.509 1 98.06 83 SER A C 1
ATOM 623 O O . SER A 1 83 ? -9.82 -8.055 1.121 1 98.06 83 SER A O 1
ATOM 625 N N . ALA A 1 84 ? -11.047 -6.188 0.995 1 96.75 84 ALA A N 1
ATOM 626 C CA . ALA A 1 84 ? -10.992 -5.855 2.416 1 96.75 84 ALA A CA 1
ATOM 627 C C . ALA A 1 84 ? -12.219 -5.051 2.836 1 96.75 84 ALA A C 1
ATOM 629 O O . ALA A 1 84 ? -12.891 -4.449 1.997 1 96.75 84 ALA A O 1
ATOM 630 N N . THR A 1 85 ? -12.539 -5.238 4.074 1 93.06 85 THR A N 1
ATOM 631 C CA . THR A 1 85 ? -13.625 -4.438 4.633 1 93.06 85 THR A CA 1
ATOM 632 C C . THR A 1 85 ? -13.109 -3.533 5.75 1 93.06 85 THR A C 1
ATOM 634 O O . THR A 1 85 ? -12.547 -4.016 6.734 1 93.06 85 THR A O 1
ATOM 637 N N . LEU A 1 86 ? -13.25 -2.258 5.547 1 93.12 86 LEU A N 1
ATOM 638 C CA . LEU A 1 86 ? -12.938 -1.309 6.609 1 93.12 86 LEU A CA 1
ATOM 639 C C . LEU A 1 86 ? -13.961 -1.384 7.73 1 93.12 86 LEU A C 1
ATOM 641 O O . LEU A 1 86 ? -15.172 -1.398 7.473 1 93.12 86 LEU A O 1
ATOM 645 N N . MET A 1 87 ? -13.469 -1.457 8.938 1 92.81 87 MET A N 1
ATOM 646 C CA . MET A 1 87 ? -14.344 -1.562 10.102 1 92.81 87 MET A CA 1
ATOM 647 C C . MET A 1 87 ? -13.875 -0.632 11.219 1 92.81 87 MET A C 1
ATOM 649 O O . MET A 1 87 ? -12.695 -0.273 11.281 1 92.81 87 MET A O 1
ATOM 653 N N . ARG A 1 88 ? -14.812 -0.268 12.016 1 93.31 88 ARG A N 1
ATOM 654 C CA . ARG A 1 88 ? -14.445 0.521 13.188 1 93.31 88 ARG A CA 1
ATOM 655 C C . ARG A 1 88 ? -13.93 -0.374 14.312 1 93.31 88 ARG A C 1
ATOM 657 O O . ARG A 1 88 ? -14.477 -1.455 14.547 1 93.31 88 ARG A O 1
ATOM 664 N N . ASN A 1 89 ? -12.859 0.055 14.891 1 89.75 89 ASN A N 1
ATOM 665 C CA . ASN A 1 89 ? -12.359 -0.669 16.062 1 89.75 89 ASN A CA 1
ATOM 666 C C . ASN A 1 89 ? -13.047 -0.209 17.344 1 89.75 89 ASN A C 1
ATOM 668 O O . ASN A 1 89 ? -14.016 0.549 17.297 1 89.75 89 ASN A O 1
ATOM 672 N N . ASP A 1 90 ? -12.609 -0.709 18.547 1 90.25 90 ASP A N 1
ATOM 673 C CA . ASP A 1 90 ? -13.234 -0.428 19.828 1 90.25 90 ASP A CA 1
ATOM 674 C C . ASP A 1 90 ? -13.18 1.063 20.156 1 90.25 90 ASP A C 1
ATOM 676 O O . ASP A 1 90 ? -14.047 1.581 20.859 1 90.25 90 ASP A O 1
ATOM 680 N N . ALA A 1 91 ? -12.219 1.782 19.609 1 90.31 91 ALA A N 1
ATOM 681 C CA . ALA A 1 91 ? -12.055 3.215 19.828 1 90.31 91 ALA A CA 1
ATOM 682 C C . ALA A 1 91 ? -12.852 4.031 18.812 1 90.31 91 ALA A C 1
ATOM 684 O O . ALA A 1 91 ? -12.734 5.258 18.766 1 90.31 91 ALA A O 1
ATOM 685 N N . GLY A 1 92 ? -13.555 3.377 17.938 1 91.19 92 GLY A N 1
ATOM 686 C CA . GLY A 1 92 ? -14.391 4.047 16.953 1 91.19 92 GLY A CA 1
ATOM 687 C C . GLY A 1 92 ? -13.625 4.508 15.734 1 91.19 92 GLY A C 1
ATOM 688 O O . GLY A 1 92 ? -14.109 5.328 14.961 1 91.19 92 GLY A O 1
ATOM 689 N N . ARG A 1 93 ? -12.422 4.012 15.602 1 92 93 ARG A N 1
ATOM 690 C CA . ARG A 1 93 ? -11.594 4.406 14.469 1 92 93 ARG A CA 1
ATOM 691 C C . ARG A 1 93 ? -11.641 3.357 13.359 1 92 93 ARG A C 1
ATOM 693 O O . ARG A 1 93 ? -11.656 2.156 13.641 1 92 93 ARG A O 1
ATOM 700 N N . TRP A 1 94 ? -11.648 3.834 12.141 1 92.75 94 TRP A N 1
ATOM 701 C CA . TRP A 1 94 ? -11.641 2.924 11 1 92.75 94 TRP A CA 1
ATOM 702 C C . TRP A 1 94 ? -10.297 2.217 10.883 1 92.75 94 TRP A C 1
ATOM 704 O O . TRP A 1 94 ? -9.242 2.838 11.055 1 92.75 94 TRP A O 1
ATOM 714 N N . ARG A 1 95 ? -10.359 0.885 10.648 1 95.75 95 ARG A N 1
ATOM 715 C CA . ARG A 1 95 ? -9.18 0.046 10.445 1 95.75 95 ARG A CA 1
ATOM 716 C C . ARG A 1 95 ? -9.43 -0.986 9.352 1 95.75 95 ARG A C 1
ATOM 718 O O . ARG A 1 95 ? -10.562 -1.162 8.898 1 95.75 95 ARG A O 1
ATOM 725 N N . ILE A 1 96 ? -8.344 -1.56 8.867 1 96.19 96 ILE A N 1
ATOM 726 C CA . ILE A 1 96 ? -8.391 -2.703 7.961 1 96.19 96 ILE A CA 1
ATOM 727 C C . ILE A 1 96 ? -7.91 -3.957 8.688 1 96.19 96 ILE A C 1
ATOM 729 O O . ILE A 1 96 ? -6.723 -4.289 8.648 1 96.19 96 ILE A O 1
ATOM 733 N N . PRO A 1 97 ? -8.758 -4.672 9.32 1 94.62 97 PRO A N 1
ATOM 734 C CA . PRO A 1 97 ? -8.312 -5.809 10.133 1 94.62 97 PRO A CA 1
ATOM 735 C C . PRO A 1 97 ? -7.938 -7.027 9.289 1 94.62 97 PRO A C 1
ATOM 737 O O . PRO A 1 97 ? -7.129 -7.855 9.719 1 94.62 97 PRO A O 1
ATOM 740 N N . ARG A 1 98 ? -8.578 -7.059 8.141 1 95.62 98 ARG A N 1
ATOM 741 C CA . ARG A 1 98 ? -8.398 -8.273 7.352 1 95.62 98 ARG A CA 1
ATOM 742 C C . ARG A 1 98 ? -8.469 -7.969 5.859 1 95.62 98 ARG A C 1
ATOM 744 O O . ARG A 1 98 ? -9.25 -7.117 5.43 1 95.62 98 ARG A O 1
ATOM 751 N N . ALA A 1 99 ? -7.68 -8.656 5.082 1 96.81 99 ALA A N 1
ATOM 752 C CA . ALA A 1 99 ? -7.73 -8.672 3.623 1 96.81 99 ALA A CA 1
ATOM 753 C C . ALA A 1 99 ? -7.793 -10.102 3.092 1 96.81 99 ALA A C 1
ATOM 755 O O . ALA A 1 99 ? -7.195 -11.008 3.67 1 96.81 99 ALA A O 1
ATOM 756 N N . GLU A 1 100 ? -8.547 -10.305 2.084 1 97.5 100 GLU A N 1
ATOM 757 C CA . GLU A 1 100 ? -8.633 -11.578 1.377 1 97.5 100 GLU A CA 1
ATOM 758 C C . GLU A 1 100 ? -8.102 -11.453 -0.048 1 97.5 100 GLU A C 1
ATOM 760 O O . GLU A 1 100 ? -8.469 -10.531 -0.778 1 97.5 100 GLU A O 1
ATOM 765 N N . VAL A 1 101 ? -7.25 -12.398 -0.41 1 98.19 101 VAL A N 1
ATOM 766 C CA . VAL A 1 101 ? -6.684 -12.398 -1.753 1 98.19 101 VAL A CA 1
ATOM 767 C C . VAL A 1 101 ? -6.906 -13.766 -2.408 1 98.19 101 VAL A C 1
ATOM 769 O O . VAL A 1 101 ? -6.555 -14.797 -1.835 1 98.19 101 VAL A O 1
ATOM 772 N N . VAL A 1 102 ? -7.477 -13.734 -3.564 1 98.44 102 VAL A N 1
ATOM 773 C CA . VAL A 1 102 ? -7.645 -14.93 -4.383 1 98.44 102 VAL A CA 1
ATOM 774 C C . VAL A 1 102 ? -6.766 -14.836 -5.625 1 98.44 102 VAL A C 1
ATOM 776 O O . VAL A 1 102 ? -6.879 -13.891 -6.402 1 98.44 102 VAL A O 1
ATOM 779 N N . LEU A 1 103 ? -5.93 -15.812 -5.77 1 98.69 103 LEU A N 1
ATOM 780 C CA . LEU A 1 103 ? -5.047 -15.914 -6.926 1 98.69 103 LEU A CA 1
ATOM 781 C C . LEU A 1 103 ? -5.539 -16.984 -7.898 1 98.69 103 LEU A C 1
ATOM 783 O O . LEU A 1 103 ? -5.777 -18.125 -7.5 1 98.69 103 LEU A O 1
ATOM 787 N N . HIS A 1 104 ? -5.641 -16.578 -9.148 1 98.25 104 HIS A N 1
ATOM 788 C CA . HIS A 1 104 ? -6.191 -17.453 -10.172 1 98.25 104 HIS A CA 1
ATOM 789 C C . HIS A 1 104 ? -5.105 -17.922 -11.133 1 98.25 104 HIS A C 1
ATOM 791 O O . HIS A 1 104 ? -4.5 -17.125 -11.836 1 98.25 104 HIS A O 1
ATOM 797 N N . LEU A 1 105 ? -4.945 -19.203 -11.164 1 97.88 105 LEU A N 1
ATOM 798 C CA . LEU A 1 105 ? -4.086 -19.812 -12.18 1 97.88 105 LEU A CA 1
ATOM 799 C C . LEU A 1 105 ? -4.867 -20.094 -13.453 1 97.88 105 LEU A C 1
ATOM 801 O O . LEU A 1 105 ? -6.02 -20.531 -13.406 1 97.88 105 LEU A O 1
ATOM 805 N N . PRO A 1 106 ? -4.227 -19.812 -14.602 1 97.38 106 PRO A N 1
ATOM 806 C CA . PRO A 1 106 ? -4.938 -20.016 -15.867 1 97.38 106 PRO A CA 1
ATOM 807 C C . PRO A 1 106 ? -5.082 -21.5 -16.234 1 97.38 106 PRO A C 1
ATOM 809 O O . PRO A 1 106 ? -5.922 -21.859 -17.062 1 97.38 106 PRO A O 1
ATOM 812 N N . GLY A 1 107 ? -4.223 -22.422 -15.672 1 96.12 107 GLY A N 1
ATOM 813 C CA . GLY A 1 107 ? -4.289 -23.844 -15.945 1 96.12 107 GLY A CA 1
ATOM 814 C C . GLY A 1 107 ? -4.828 -24.656 -14.781 1 96.12 107 GLY A C 1
ATOM 815 O O . GLY A 1 107 ? -5.379 -24.094 -13.828 1 96.12 107 GLY A O 1
ATOM 816 N N . GLN A 1 108 ? -4.754 -25.969 -14.961 1 94.25 108 GLN A N 1
ATOM 817 C CA . GLN A 1 108 ? -5.133 -26.906 -13.906 1 94.25 108 GLN A CA 1
ATOM 818 C C . GLN A 1 108 ? -3.902 -27.422 -13.156 1 94.25 108 GLN A C 1
ATOM 820 O O . GLN A 1 108 ? -2.768 -27.156 -13.562 1 94.25 108 GLN A O 1
ATOM 825 N N . ASN A 1 109 ? -4.125 -27.984 -12.008 1 90.88 109 ASN A N 1
ATOM 826 C CA . ASN A 1 109 ? -3.045 -28.516 -11.18 1 90.88 109 ASN A CA 1
ATOM 827 C C . ASN A 1 109 ? -2.037 -29.312 -12 1 90.88 109 ASN A C 1
ATOM 829 O O . ASN A 1 109 ? -0.827 -29.125 -11.859 1 90.88 109 ASN A O 1
ATOM 833 N N . VAL A 1 110 ? -2.52 -30.125 -12.961 1 92.38 110 VAL A N 1
ATOM 834 C CA . VAL A 1 110 ? -1.691 -31.062 -13.703 1 92.38 110 VAL A CA 1
ATOM 835 C C . VAL A 1 110 ? -0.822 -30.312 -14.711 1 92.38 110 VAL A C 1
ATOM 837 O O . VAL A 1 110 ? 0.158 -30.859 -15.219 1 92.38 110 VAL A O 1
ATOM 840 N N . ASP A 1 111 ? -1.15 -29.062 -14.945 1 95.25 111 ASP A N 1
ATOM 841 C CA . ASP A 1 111 ? -0.443 -28.281 -15.953 1 95.25 111 ASP A CA 1
ATOM 842 C C . ASP A 1 111 ? 0.854 -27.703 -15.391 1 95.25 111 ASP A C 1
ATOM 844 O O . ASP A 1 111 ? 1.665 -27.156 -16.141 1 95.25 111 ASP A O 1
ATOM 848 N N . TYR A 1 112 ? 1.06 -27.875 -14.086 1 95.81 112 TYR A N 1
ATOM 849 C CA . TYR A 1 112 ? 2.193 -27.219 -13.453 1 95.81 112 TYR A CA 1
ATOM 850 C C . TYR A 1 112 ? 3.139 -28.234 -12.828 1 95.81 112 TYR A C 1
ATOM 852 O O . TYR A 1 112 ? 2.693 -29.219 -12.234 1 95.81 112 TYR A O 1
ATOM 860 N N . SER A 1 113 ? 4.367 -27.953 -13.016 1 96.25 113 SER A N 1
ATOM 861 C CA . SER A 1 113 ? 5.402 -28.75 -12.367 1 96.25 113 SER A CA 1
ATOM 862 C C . SER A 1 113 ? 5.617 -28.328 -10.922 1 96.25 113 SER A C 1
ATOM 864 O O . SER A 1 113 ? 5.77 -27.125 -10.641 1 96.25 113 SER A O 1
ATOM 866 N N . HIS A 1 114 ? 5.66 -29.297 -9.961 1 96.81 114 HIS A N 1
ATOM 867 C CA . HIS A 1 114 ? 5.977 -29.062 -8.555 1 96.81 114 HIS A CA 1
ATOM 868 C C . HIS A 1 114 ? 5.062 -28.016 -7.941 1 96.81 114 HIS A C 1
ATOM 870 O O . HIS A 1 114 ? 5.512 -27.156 -7.172 1 96.81 114 HIS A O 1
ATOM 876 N N . LEU A 1 115 ? 3.795 -28.016 -8.312 1 96 115 LEU A N 1
ATOM 877 C CA . LEU A 1 115 ? 2.852 -26.984 -7.871 1 96 115 LEU A CA 1
ATOM 878 C C . LEU A 1 115 ? 2.713 -27 -6.352 1 96 115 LEU A C 1
ATOM 880 O O . LEU A 1 115 ? 2.592 -25.938 -5.73 1 96 115 LEU A O 1
ATOM 884 N N . ASP A 1 116 ? 2.715 -28.156 -5.738 1 94.94 116 ASP A N 1
ATOM 885 C CA . ASP A 1 116 ? 2.609 -28.25 -4.285 1 94.94 116 ASP A CA 1
ATOM 886 C C . ASP A 1 116 ? 3.721 -27.469 -3.602 1 94.94 116 ASP A C 1
ATOM 888 O O . ASP A 1 116 ? 3.473 -26.75 -2.623 1 94.94 116 ASP A O 1
ATOM 892 N N . ARG A 1 117 ? 4.891 -27.641 -4.062 1 95.62 117 ARG A N 1
ATOM 893 C CA . ARG A 1 117 ? 6.039 -26.922 -3.523 1 95.62 117 ARG A CA 1
ATOM 894 C C . ARG A 1 117 ? 5.891 -25.422 -3.734 1 95.62 117 ARG A C 1
ATOM 896 O O . ARG A 1 117 ? 6.211 -24.625 -2.846 1 95.62 117 ARG A O 1
ATOM 903 N N . VAL A 1 118 ? 5.445 -25.047 -4.914 1 96.88 118 VAL A N 1
ATOM 904 C CA . VAL A 1 118 ? 5.207 -23.656 -5.25 1 96.88 118 VAL A CA 1
ATOM 905 C C . VAL A 1 118 ? 4.227 -23.047 -4.25 1 96.88 118 VAL A C 1
ATOM 907 O O . VAL A 1 118 ? 4.504 -22 -3.656 1 96.88 118 VAL A O 1
ATOM 910 N N . LEU A 1 119 ? 3.094 -23.719 -4.027 1 96.94 119 LEU A N 1
ATOM 911 C CA . LEU A 1 119 ? 2.008 -23.219 -3.191 1 96.94 119 LEU A CA 1
ATOM 912 C C . LEU A 1 119 ? 2.436 -23.141 -1.729 1 96.94 119 LEU A C 1
ATOM 914 O O . LEU A 1 119 ? 1.958 -22.297 -0.98 1 96.94 119 LEU A O 1
ATOM 918 N N . GLN A 1 120 ? 3.377 -23.906 -1.312 1 94.81 120 GLN A N 1
ATOM 919 C CA . GLN A 1 120 ? 3.846 -23.953 0.068 1 94.81 120 GLN A CA 1
ATOM 920 C C . GLN A 1 120 ? 4.789 -22.781 0.361 1 94.81 120 GLN A C 1
ATOM 922 O O . GLN A 1 120 ? 4.863 -22.312 1.495 1 94.81 120 GLN A O 1
ATOM 927 N N . GLN A 1 121 ? 5.414 -22.266 -0.678 1 95 121 GLN A N 1
ATOM 928 C CA . GLN A 1 121 ? 6.543 -21.406 -0.357 1 95 121 GLN A CA 1
ATOM 929 C C . GLN A 1 121 ? 6.324 -19.984 -0.899 1 95 121 GLN A C 1
ATOM 931 O O . GLN A 1 121 ? 7 -19.047 -0.485 1 95 121 GLN A O 1
ATOM 936 N N . PHE A 1 122 ? 5.441 -19.75 -1.896 1 97.25 122 PHE A N 1
ATOM 937 C CA . PHE A 1 122 ? 5.465 -18.516 -2.676 1 97.25 122 PHE A CA 1
ATOM 938 C C . PHE A 1 122 ? 5.176 -17.312 -1.789 1 97.25 122 PHE A C 1
ATOM 940 O O . PHE A 1 122 ? 5.707 -16.219 -2.018 1 97.25 122 PHE A O 1
ATOM 947 N N . GLU A 1 123 ? 4.305 -17.484 -0.748 1 96 123 GLU A N 1
ATOM 948 C CA . GLU A 1 123 ? 3.982 -16.359 0.121 1 96 123 GLU A CA 1
ATOM 949 C C . GLU A 1 123 ? 5.227 -15.836 0.831 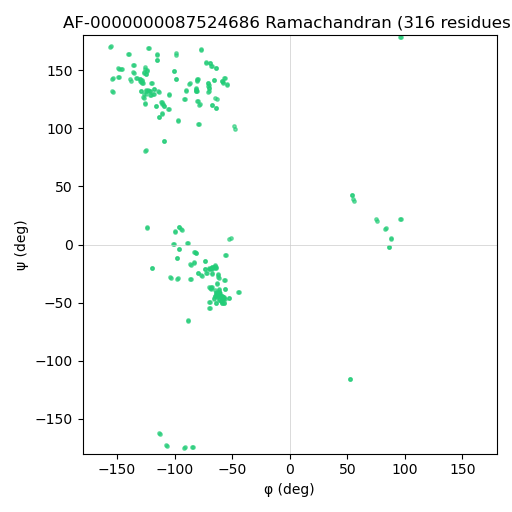1 96 123 GLU A C 1
ATOM 951 O O . GLU A 1 123 ? 5.309 -14.648 1.158 1 96 123 GLU A O 1
ATOM 956 N N . ASP A 1 124 ? 6.219 -16.734 1.062 1 94.31 124 ASP A N 1
ATOM 957 C CA . ASP A 1 124 ? 7.445 -16.344 1.744 1 94.31 124 ASP A CA 1
ATOM 958 C C . ASP A 1 124 ? 8.242 -15.336 0.909 1 94.31 124 ASP A C 1
ATOM 960 O O . ASP A 1 124 ? 9.094 -14.625 1.436 1 94.31 124 ASP A O 1
ATOM 964 N N . PHE A 1 125 ? 7.98 -15.281 -0.363 1 94.81 125 PHE A N 1
ATOM 965 C CA . PHE A 1 125 ? 8.703 -14.375 -1.25 1 94.81 125 PHE A CA 1
ATOM 966 C C . PHE A 1 125 ? 8.062 -12.992 -1.26 1 94.81 125 PHE A C 1
ATOM 968 O O . PHE A 1 125 ? 8.648 -12.031 -1.757 1 94.81 125 PHE A O 1
ATOM 975 N N . CYS A 1 126 ? 6.84 -12.914 -0.806 1 96.5 126 CYS A N 1
ATOM 976 C CA . CYS A 1 126 ? 6.105 -11.656 -0.855 1 96.5 126 CYS A CA 1
ATOM 977 C C . CYS A 1 126 ? 6.535 -10.727 0.277 1 96.5 126 CYS A C 1
ATOM 979 O O . CYS A 1 126 ? 6.07 -10.875 1.41 1 96.5 126 CYS A O 1
ATOM 981 N N . ILE A 1 127 ? 7.301 -9.758 -0.02 1 95.25 127 ILE A N 1
ATOM 982 C CA . ILE A 1 127 ? 7.891 -8.836 0.944 1 95.25 127 ILE A CA 1
ATOM 983 C C . ILE A 1 127 ? 6.785 -8.039 1.637 1 95.25 127 ILE A C 1
ATOM 985 O O . ILE A 1 127 ? 6.805 -7.871 2.859 1 95.25 127 ILE A O 1
ATOM 989 N N . VAL A 1 128 ? 5.801 -7.602 0.9 1 97.12 128 VAL A N 1
ATOM 990 C CA . VAL A 1 128 ? 4.762 -6.707 1.404 1 97.12 128 VAL A CA 1
ATOM 991 C C . VAL A 1 128 ? 3.867 -7.461 2.387 1 97.12 128 VAL A C 1
ATOM 993 O O . VAL A 1 128 ? 3.75 -7.074 3.551 1 97.12 128 VAL A O 1
ATOM 996 N N . THR A 1 129 ? 3.311 -8.594 1.947 1 95.5 129 THR A N 1
ATOM 997 C CA . THR A 1 129 ? 2.363 -9.344 2.768 1 95.5 129 THR A CA 1
ATOM 998 C C . THR A 1 129 ? 3.023 -9.82 4.059 1 95.5 129 THR A C 1
ATOM 1000 O O . THR A 1 129 ? 2.449 -9.695 5.141 1 95.5 129 THR A O 1
ATOM 1003 N N . GLN A 1 130 ? 4.238 -10.305 3.979 1 94.06 130 GLN A N 1
ATOM 1004 C CA . GLN A 1 130 ? 4.934 -10.805 5.156 1 94.06 130 GLN A CA 1
ATOM 1005 C C . GLN A 1 130 ? 5.312 -9.672 6.102 1 94.06 130 GLN A C 1
ATOM 1007 O O . GLN A 1 130 ? 5.555 -9.891 7.289 1 94.06 130 GLN A O 1
ATOM 1012 N N . SER A 1 131 ? 5.355 -8.469 5.59 1 92.69 131 SER A N 1
ATOM 1013 C CA . SER A 1 131 ? 5.688 -7.316 6.422 1 92.69 131 SER A CA 1
ATOM 1014 C C . SER A 1 131 ? 4.445 -6.75 7.102 1 92.69 131 SER A C 1
ATOM 1016 O O . SER A 1 131 ? 4.52 -6.254 8.227 1 92.69 131 SER A O 1
ATOM 1018 N N . VAL A 1 132 ? 3.266 -6.895 6.449 1 94 132 VAL A N 1
ATOM 1019 C CA . VAL A 1 132 ? 2.086 -6.234 7 1 94 132 VAL A CA 1
ATOM 1020 C C . VAL A 1 132 ? 1.269 -7.234 7.816 1 94 132 VAL A C 1
ATOM 1022 O O . VAL A 1 132 ? 0.377 -6.844 8.578 1 94 132 VAL A O 1
ATOM 1025 N N . ARG A 1 133 ? 1.531 -8.469 7.758 1 92.06 133 ARG A N 1
ATOM 1026 C CA . ARG A 1 133 ? 0.661 -9.547 8.211 1 92.06 133 ARG A CA 1
ATOM 1027 C C . ARG A 1 133 ? 0.535 -9.547 9.734 1 92.06 133 ARG A C 1
ATOM 1029 O O . ARG A 1 133 ? -0.396 -10.141 10.281 1 92.06 133 ARG A O 1
ATOM 1036 N N . GLN A 1 134 ? 1.437 -8.953 10.484 1 88.06 134 GLN A N 1
ATOM 1037 C CA . GLN A 1 134 ? 1.289 -8.867 11.93 1 88.06 134 GLN A CA 1
ATOM 1038 C C . GLN A 1 134 ? 0.191 -7.883 12.312 1 88.06 134 GLN A C 1
ATOM 1040 O O . GLN A 1 134 ? -0.409 -7.996 13.383 1 88.06 134 GLN A O 1
ATOM 1045 N N . GLY A 1 135 ? -0.087 -6.973 11.484 1 88.88 135 GLY A N 1
ATOM 1046 C CA . GLY A 1 135 ? -1.103 -5.969 11.766 1 88.88 135 GLY A CA 1
ATOM 1047 C C . GLY A 1 135 ? -2.41 -6.227 11.039 1 88.88 135 GLY A C 1
ATOM 1048 O O . GLY A 1 135 ? -3.471 -5.793 11.492 1 88.88 135 GLY A O 1
ATOM 1049 N N . ILE A 1 136 ? -2.324 -6.875 9.883 1 93.62 136 ILE A N 1
ATOM 1050 C CA . ILE A 1 136 ? -3.473 -7.176 9.039 1 93.62 136 ILE A CA 1
ATOM 1051 C C . ILE A 1 136 ? -3.521 -8.672 8.75 1 93.62 136 ILE A C 1
ATOM 1053 O O . ILE A 1 136 ? -2.561 -9.242 8.219 1 93.62 136 ILE A O 1
ATOM 1057 N N . GLU A 1 137 ? -4.594 -9.328 9.109 1 94.75 137 GLU A N 1
ATOM 1058 C CA . GLU A 1 137 ? -4.77 -10.719 8.711 1 94.75 137 GLU A CA 1
ATOM 1059 C C . GLU A 1 137 ? -4.961 -10.836 7.199 1 94.75 137 GLU A C 1
ATOM 1061 O O . GLU A 1 137 ? -5.871 -10.227 6.633 1 94.75 137 GLU A O 1
ATOM 1066 N N . VAL A 1 138 ? -4.082 -11.555 6.539 1 96.12 138 VAL A N 1
ATOM 1067 C CA . VAL A 1 138 ? -4.184 -11.719 5.09 1 96.12 138 VAL A CA 1
ATOM 1068 C C . VAL A 1 138 ? -4.488 -13.18 4.758 1 96.12 138 VAL A C 1
ATOM 1070 O O . VAL A 1 138 ? -3.637 -14.055 4.938 1 96.12 138 VAL A O 1
ATOM 1073 N N . ASP A 1 139 ? -5.688 -13.453 4.289 1 96.75 139 ASP A N 1
ATOM 1074 C CA . ASP A 1 139 ? -6.09 -14.781 3.836 1 96.75 139 ASP A CA 1
ATOM 1075 C C . ASP A 1 139 ? -5.836 -14.953 2.342 1 96.75 139 ASP A C 1
ATOM 1077 O O . ASP A 1 139 ? -6.344 -14.18 1.525 1 96.75 139 ASP A O 1
ATOM 1081 N N . VAL A 1 140 ? -5.102 -15.984 2.01 1 97.5 140 VAL A N 1
ATOM 1082 C CA . VAL A 1 140 ? -4.703 -16.203 0.622 1 97.5 140 VAL A CA 1
ATOM 1083 C C . VAL A 1 140 ? -5.273 -17.516 0.117 1 97.5 140 VAL A C 1
ATOM 1085 O O . VAL A 1 140 ? -5.152 -18.547 0.785 1 97.5 140 VAL A O 1
ATOM 1088 N N . SER A 1 141 ? -5.902 -17.453 -0.996 1 97.56 141 SER A N 1
ATOM 1089 C CA . SER A 1 141 ? -6.348 -18.641 -1.699 1 97.56 141 SER A CA 1
ATOM 1090 C C . SER A 1 141 ? -5.824 -18.672 -3.131 1 97.56 141 SER A C 1
ATOM 1092 O O . SER A 1 141 ? -5.645 -17.625 -3.752 1 97.56 141 SER A O 1
ATOM 1094 N N . VAL A 1 142 ? -5.566 -19.891 -3.594 1 98 142 VAL A N 1
ATOM 1095 C CA . VAL A 1 142 ? -5.188 -20.109 -4.984 1 98 142 VAL A CA 1
ATOM 1096 C C . VAL A 1 142 ? -6.18 -21.047 -5.648 1 98 142 VAL A C 1
ATOM 1098 O O . VAL A 1 142 ? -6.48 -22.125 -5.113 1 98 142 VAL A O 1
ATOM 1101 N N . VAL A 1 143 ? -6.672 -20.609 -6.785 1 97.31 143 VAL A N 1
ATOM 1102 C CA . VAL A 1 143 ? -7.656 -21.422 -7.488 1 97.31 143 VAL A CA 1
ATOM 1103 C C . VAL A 1 143 ? -7.176 -21.703 -8.906 1 97.31 143 VAL A C 1
ATOM 1105 O O . VAL A 1 143 ? -6.426 -20.906 -9.484 1 97.31 143 VAL A O 1
ATOM 1108 N N . ASP A 1 144 ? -7.574 -22.844 -9.445 1 95.81 144 ASP A N 1
ATOM 1109 C CA . ASP A 1 144 ? -7.168 -23.203 -10.805 1 95.81 144 ASP A CA 1
ATOM 1110 C C . ASP A 1 144 ? -8.203 -22.734 -11.828 1 95.81 144 ASP A C 1
ATOM 1112 O O . ASP A 1 144 ? -9.117 -21.969 -11.492 1 95.81 144 ASP A O 1
ATOM 1116 N N . SER A 1 145 ? -8.055 -23.062 -13.117 1 95.5 145 SER A N 1
ATOM 1117 C CA . SER A 1 145 ? -8.867 -22.562 -14.219 1 95.5 145 SER A CA 1
ATOM 1118 C C . SER A 1 145 ? -10.32 -23.031 -14.094 1 95.5 145 SER A C 1
ATOM 1120 O O . SER A 1 145 ? -11.219 -22.453 -14.703 1 95.5 145 SER A O 1
ATOM 1122 N N . GLU A 1 146 ? -10.57 -24.047 -13.297 1 93.94 146 GLU A N 1
ATOM 1123 C CA . GLU A 1 146 ? -11.922 -24.578 -13.117 1 93.94 146 GLU A CA 1
ATOM 1124 C C . GLU A 1 146 ? -12.531 -24.094 -11.805 1 93.94 146 GLU A C 1
ATOM 1126 O O . GLU A 1 146 ? -13.633 -24.516 -11.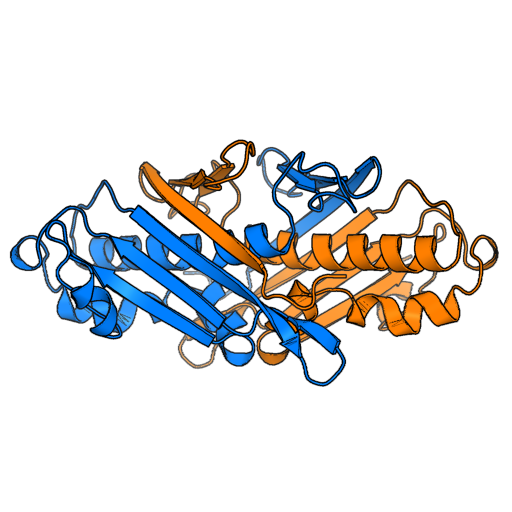438 1 93.94 146 GLU A O 1
ATOM 1131 N N . GLY A 1 147 ? -11.781 -23.297 -11.086 1 92.5 147 GLY A N 1
ATOM 1132 C CA . GLY A 1 147 ? -12.273 -22.75 -9.836 1 92.5 147 GLY A CA 1
ATOM 1133 C C . GLY A 1 147 ? -12 -23.641 -8.641 1 92.5 147 GLY A C 1
ATOM 1134 O O . GLY A 1 147 ? -12.484 -23.391 -7.539 1 92.5 147 GLY A O 1
ATOM 1135 N N . ARG A 1 148 ? -11.289 -24.734 -8.852 1 93.06 148 ARG A N 1
ATOM 1136 C CA . ARG A 1 148 ? -10.922 -25.594 -7.742 1 93.06 148 ARG A CA 1
ATOM 1137 C C . ARG A 1 148 ? -9.883 -24.922 -6.844 1 93.06 148 ARG A C 1
ATOM 1139 O O . ARG A 1 148 ? -8.922 -24.328 -7.332 1 93.06 148 ARG A O 1
ATOM 1146 N N . ILE A 1 149 ? -10.078 -25.062 -5.535 1 93.69 149 ILE A N 1
ATOM 1147 C CA . ILE A 1 149 ? -9.164 -24.469 -4.574 1 93.69 149 ILE A CA 1
ATOM 1148 C C . ILE A 1 149 ? -7.91 -25.344 -4.449 1 93.69 149 ILE A C 1
ATOM 1150 O O . ILE A 1 149 ? -8 -26.516 -4.098 1 93.69 149 ILE A O 1
ATOM 1154 N N . LEU A 1 150 ? -6.801 -24.75 -4.75 1 93.88 150 LEU A N 1
ATOM 1155 C CA . LEU A 1 150 ? -5.52 -25.453 -4.664 1 93.88 150 LEU A CA 1
ATOM 1156 C C . LEU A 1 150 ? -4.824 -25.141 -3.34 1 93.88 150 LEU A C 1
ATOM 1158 O O . LEU A 1 150 ? -3.998 -25.922 -2.873 1 93.88 150 LEU A O 1
ATOM 1162 N N . LYS A 1 151 ? -5.059 -23.984 -2.76 1 92.38 151 LYS A N 1
ATOM 1163 C CA . LYS A 1 151 ? -4.559 -23.5 -1.475 1 92.38 151 LYS A CA 1
ATOM 1164 C C . LYS A 1 151 ? -5.559 -22.562 -0.813 1 92.38 151 LYS A C 1
ATOM 1166 O O . LYS A 1 151 ? -6.164 -21.719 -1.483 1 92.38 151 LYS A O 1
ATOM 1171 N N . GLY A 1 152 ? -5.551 -22.5 0.594 1 83.31 152 GLY A N 1
ATOM 1172 C CA . GLY A 1 152 ? -6.402 -21.594 1.341 1 83.31 152 GLY A CA 1
ATOM 1173 C C . GLY A 1 152 ? -7.691 -22.25 1.818 1 83.31 152 GLY A C 1
ATOM 1174 O O . GLY A 1 152 ? -7.797 -23.469 1.854 1 83.31 152 GLY A O 1
ATOM 1175 N N . ASP A 1 153 ? -8.5 -21.422 2.545 1 65.81 153 ASP A N 1
ATOM 1176 C CA . ASP A 1 153 ? -9.734 -21.938 3.127 1 65.81 153 ASP A CA 1
ATOM 1177 C C . ASP A 1 153 ? -10.711 -22.375 2.041 1 65.81 153 ASP A C 1
ATOM 1179 O O . ASP A 1 153 ? -10.914 -21.672 1.052 1 65.81 153 ASP A O 1
ATOM 1183 N N . LYS A 1 154 ? -11.016 -23.656 2.061 1 54.78 154 LYS A N 1
ATOM 1184 C CA . LYS A 1 154 ? -11.922 -24.328 1.122 1 54.78 154 LYS A CA 1
ATOM 1185 C C . LYS A 1 154 ? -13.289 -23.656 1.117 1 54.78 154 LYS A C 1
ATOM 1187 O O . LYS A 1 154 ? -14.164 -24.016 0.322 1 54.78 154 LYS A O 1
ATOM 1192 N N . SER A 1 155 ? -13.578 -22.766 1.979 1 46.44 155 SER A N 1
ATOM 1193 C CA . SER A 1 155 ? -14.906 -22.156 1.996 1 46.44 155 SER A CA 1
ATOM 1194 C C . SER A 1 155 ? -15.164 -21.375 0.717 1 46.44 155 SER A C 1
ATOM 1196 O O . SER A 1 155 ? -16.297 -20.953 0.457 1 46.44 155 SER A O 1
ATOM 1198 N N . PHE A 1 156 ? -14.156 -20.984 -0.037 1 43.75 156 PHE A N 1
ATOM 1199 C CA . PHE A 1 156 ? -14.367 -20.312 -1.315 1 43.75 156 PHE A CA 1
ATOM 1200 C C . PHE A 1 156 ? -15 -21.266 -2.324 1 43.75 156 PHE A C 1
ATOM 1202 O O . PHE A 1 156 ? -15.562 -20.828 -3.33 1 43.75 156 PHE A O 1
ATOM 1209 N N . GLU A 1 157 ? -14.953 -22.562 -2.225 1 39.38 157 GLU A N 1
ATOM 1210 C CA . GLU A 1 157 ? -15.531 -23.531 -3.152 1 39.38 157 GLU A CA 1
ATOM 1211 C C . GLU A 1 157 ? -17.016 -23.234 -3.4 1 39.38 157 GLU A C 1
ATOM 1213 O O . GLU A 1 157 ? -17.547 -23.578 -4.457 1 39.38 157 GLU A O 1
ATOM 1218 N N . ALA A 1 158 ? -17.719 -22.984 -2.307 1 37.06 158 ALA A N 1
ATOM 1219 C CA . ALA A 1 158 ? -19.156 -23.266 -2.361 1 37.06 158 ALA A CA 1
ATOM 1220 C C . ALA A 1 158 ? -19.859 -22.312 -3.324 1 37.06 158 ALA A C 1
ATOM 1222 O O . ALA A 1 158 ? -21.062 -22.438 -3.559 1 37.06 158 ALA A O 1
ATOM 1223 N N . GLY A 1 159 ? -19.281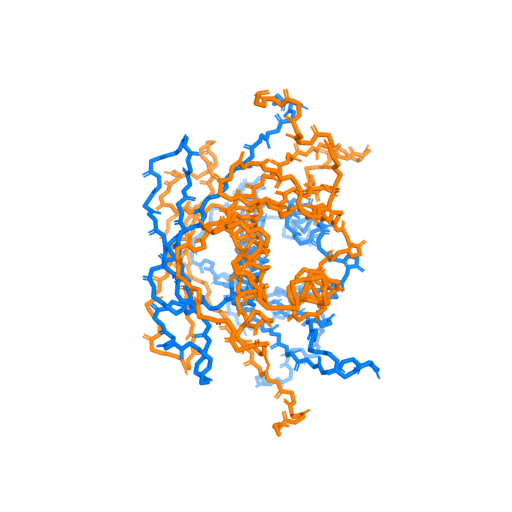 -21.188 -3.666 1 29.09 159 GLY A N 1
ATOM 1224 C CA . GLY A 1 159 ? -20.25 -20.453 -4.469 1 29.09 159 GLY A CA 1
ATOM 1225 C C . GLY A 1 159 ? -20.281 -20.906 -5.918 1 29.09 159 GLY A C 1
ATOM 1226 O O . GLY A 1 159 ? -20.922 -20.266 -6.754 1 29.09 159 GLY A O 1
ATOM 1227 N N . ALA A 1 160 ? -19.391 -21.781 -6.395 1 28.84 160 ALA A N 1
ATOM 1228 C CA . ALA A 1 160 ? -19.75 -22.219 -7.738 1 28.84 160 ALA A CA 1
ATOM 1229 C C . ALA A 1 160 ? -20.844 -23.281 -7.688 1 28.84 160 ALA A C 1
ATOM 1231 O O . ALA A 1 160 ? -20.875 -24.094 -6.754 1 28.84 160 ALA A O 1
ATOM 1232 N N . MET B 1 1 ? -22.75 9.141 10.461 1 41.84 1 MET B N 1
ATOM 1233 C CA . MET B 1 1 ? -21.75 8.617 9.539 1 41.8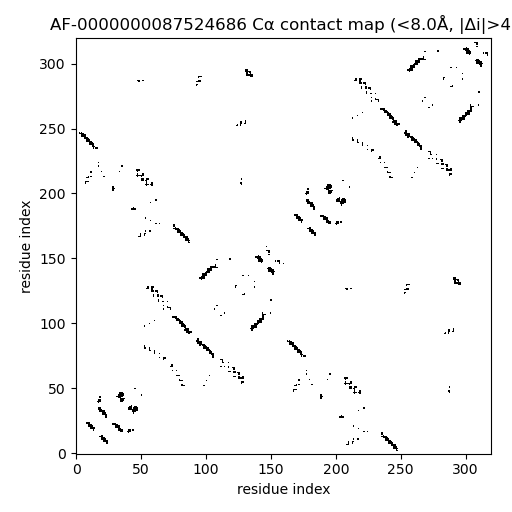4 1 MET B CA 1
ATOM 1234 C C . MET B 1 1 ? -21.75 7.094 9.531 1 41.84 1 MET B C 1
ATOM 1236 O O . MET B 1 1 ? -21.859 6.461 10.586 1 41.84 1 MET B O 1
ATOM 1240 N N . SER B 1 2 ? -22.266 6.461 8.562 1 54.41 2 SER B N 1
ATOM 1241 C CA . SER B 1 2 ? -22.672 5.059 8.57 1 54.41 2 SER B CA 1
ATOM 1242 C C . SER B 1 2 ? -21.562 4.168 9.141 1 54.41 2 SER B C 1
ATOM 1244 O O . SER B 1 2 ? -20.391 4.328 8.797 1 54.41 2 SER B O 1
ATOM 1246 N N . ASN B 1 3 ? -21.656 3.746 10.359 1 66.62 3 ASN B N 1
ATOM 1247 C CA . ASN B 1 3 ? -20.844 2.783 11.094 1 66.62 3 ASN B CA 1
ATOM 1248 C C . ASN B 1 3 ? -20.719 1.462 10.336 1 66.62 3 ASN B C 1
ATOM 1250 O O . ASN B 1 3 ? -20.141 0.5 10.852 1 66.62 3 ASN B O 1
ATOM 1254 N N . GLU B 1 4 ? -21.297 1.521 9.109 1 82 4 GLU B N 1
ATOM 1255 C CA . GLU B 1 4 ? -21.328 0.245 8.398 1 82 4 GLU B CA 1
ATOM 1256 C C . GLU B 1 4 ? -19.984 -0.064 7.75 1 82 4 GLU B C 1
ATOM 1258 O O . GLU B 1 4 ? -19.312 0.834 7.227 1 82 4 GLU B O 1
ATOM 1263 N N . PRO B 1 5 ? -19.672 -1.313 7.793 1 84.62 5 PRO B N 1
ATOM 1264 C CA . PRO B 1 5 ? -18.438 -1.733 7.109 1 84.62 5 PRO B CA 1
ATOM 1265 C C . PRO B 1 5 ? -18.406 -1.313 5.641 1 84.62 5 PRO B C 1
ATOM 1267 O O . PRO B 1 5 ? -19.453 -1.318 4.973 1 84.62 5 PRO B O 1
ATOM 1270 N N . GLN B 1 6 ? -17.203 -0.824 5.184 1 88.06 6 GLN B N 1
ATOM 1271 C CA . GLN B 1 6 ? -17.016 -0.356 3.814 1 88.06 6 GLN B CA 1
ATOM 1272 C C . GLN B 1 6 ? -16.109 -1.29 3.031 1 88.06 6 GLN B C 1
ATOM 1274 O O . GLN B 1 6 ? -14.906 -1.356 3.299 1 88.06 6 GLN B O 1
ATOM 1279 N N . PRO B 1 7 ? -16.719 -1.972 2.037 1 94 7 PRO B N 1
ATOM 1280 C CA . PRO B 1 7 ? -15.891 -2.906 1.264 1 94 7 PRO B CA 1
ATOM 1281 C C . PRO B 1 7 ? -15.055 -2.209 0.194 1 94 7 PRO B C 1
ATOM 1283 O O . PRO B 1 7 ? -15.508 -1.229 -0.407 1 94 7 PRO B O 1
ATOM 1286 N N . ILE B 1 8 ? -13.852 -2.607 -0.037 1 95.94 8 ILE B N 1
ATOM 1287 C CA . ILE B 1 8 ? -13.023 -2.199 -1.168 1 95.94 8 ILE B CA 1
ATOM 1288 C C . ILE B 1 8 ? -12.508 -3.434 -1.901 1 95.94 8 ILE B C 1
ATOM 1290 O O . ILE B 1 8 ? -12.336 -4.496 -1.298 1 95.94 8 ILE B O 1
ATOM 1294 N N . HIS B 1 9 ? -12.344 -3.244 -3.219 1 97.69 9 HIS B N 1
ATOM 1295 C CA . HIS B 1 9 ? -11.922 -4.344 -4.082 1 97.69 9 HIS B CA 1
ATOM 1296 C C . HIS B 1 9 ? -10.898 -3.877 -5.109 1 97.69 9 HIS B C 1
ATOM 1298 O O . HIS B 1 9 ? -11 -2.766 -5.633 1 97.69 9 HIS B O 1
ATOM 1304 N N . VAL B 1 10 ? -9.953 -4.691 -5.379 1 98.69 10 VAL B N 1
ATOM 1305 C CA . VAL B 1 10 ? -9.008 -4.477 -6.469 1 98.69 10 VAL B CA 1
ATOM 1306 C C . VAL B 1 10 ? -8.852 -5.762 -7.281 1 98.69 10 VAL B C 1
ATOM 1308 O O . VAL B 1 10 ? -8.969 -6.863 -6.734 1 98.69 10 VAL B O 1
ATOM 1311 N N . ARG B 1 11 ? -8.711 -5.617 -8.516 1 98.88 11 ARG B N 1
ATOM 1312 C CA . ARG B 1 11 ? -8.453 -6.738 -9.414 1 98.88 11 ARG B CA 1
ATOM 1313 C C . ARG B 1 11 ? -7.191 -6.508 -10.234 1 98.88 11 ARG B C 1
ATOM 1315 O O . ARG B 1 11 ? -6.969 -5.41 -10.75 1 98.88 11 ARG B O 1
ATOM 1322 N N . LEU B 1 12 ? -6.363 -7.516 -10.273 1 98.88 12 LEU B N 1
ATOM 1323 C CA . LEU B 1 12 ? -5.125 -7.438 -11.047 1 98.88 12 LEU B CA 1
ATOM 1324 C C . LEU B 1 12 ? -5.113 -8.477 -12.156 1 98.88 12 LEU B C 1
ATOM 1326 O O . LEU B 1 12 ? -5.484 -9.633 -11.938 1 98.88 12 LEU B O 1
ATOM 1330 N N . GLU B 1 13 ? -4.742 -8.086 -13.344 1 98.88 13 GLU B N 1
ATOM 1331 C CA . GLU B 1 13 ? -4.539 -8.969 -14.484 1 98.88 13 GLU B CA 1
ATOM 1332 C C . GLU B 1 13 ? -3.127 -8.836 -15.047 1 98.88 13 GLU B C 1
ATOM 1334 O O . GLU B 1 13 ? -2.654 -7.723 -15.289 1 98.88 13 GLU B O 1
ATOM 1339 N N . GLN B 1 14 ? -2.535 -9.984 -15.273 1 98.75 14 GLN B N 1
ATOM 1340 C CA . GLN B 1 14 ? -1.17 -9.945 -15.781 1 98.75 14 GLN B CA 1
ATOM 1341 C C . GLN B 1 14 ? -1.117 -9.312 -17.172 1 98.75 14 GLN B C 1
ATOM 1343 O O . GLN B 1 14 ? -1.91 -9.664 -18.047 1 98.75 14 GLN B O 1
ATOM 1348 N N . ASP B 1 15 ? -0.333 -8.359 -17.344 1 97.88 15 ASP B N 1
ATOM 1349 C CA . ASP B 1 15 ? -0.087 -7.711 -18.625 1 97.88 15 ASP B CA 1
ATOM 1350 C C . ASP B 1 15 ? 1.045 -8.406 -19.391 1 97.88 15 ASP B C 1
ATOM 1352 O O . ASP B 1 15 ? 0.816 -9.023 -20.422 1 97.88 15 ASP B O 1
ATOM 1356 N N . ALA B 1 16 ? 2.246 -8.352 -18.844 1 96.25 16 ALA B N 1
ATOM 1357 C CA . ALA B 1 16 ? 3.424 -9.055 -19.344 1 96.25 16 ALA B CA 1
ATOM 1358 C C . ALA B 1 16 ? 4.43 -9.312 -18.219 1 96.25 16 ALA B C 1
ATOM 1360 O O . ALA B 1 16 ? 4.75 -8.414 -17.453 1 96.25 16 ALA B O 1
ATOM 1361 N N . ASP B 1 17 ? 4.871 -10.578 -18.188 1 96.69 17 ASP B N 1
ATOM 1362 C CA . ASP B 1 17 ? 5.859 -10.945 -17.172 1 96.69 17 ASP B CA 1
ATOM 1363 C C . ASP B 1 17 ? 5.398 -10.531 -15.773 1 96.69 17 ASP B C 1
ATOM 1365 O O . ASP B 1 17 ? 4.34 -10.969 -15.312 1 96.69 17 ASP B O 1
ATOM 1369 N N . PHE B 1 18 ? 6.113 -9.625 -15.156 1 98.25 18 PHE B N 1
ATOM 1370 C CA . PHE B 1 18 ? 5.789 -9.281 -13.781 1 98.25 18 PHE B CA 1
ATOM 1371 C C . PHE B 1 18 ? 4.98 -7.992 -13.719 1 98.25 18 PHE B C 1
ATOM 1373 O O . PHE B 1 18 ? 4.809 -7.41 -12.648 1 98.25 18 PHE B O 1
ATOM 1380 N N . ALA B 1 19 ? 4.504 -7.516 -14.906 1 98.69 19 ALA B N 1
ATOM 1381 C CA . ALA B 1 19 ? 3.633 -6.344 -14.953 1 98.69 19 ALA B CA 1
ATOM 1382 C C . ALA B 1 19 ? 2.166 -6.746 -14.852 1 98.69 19 ALA B C 1
ATOM 1384 O O . ALA B 1 19 ? 1.722 -7.676 -15.523 1 98.69 19 ALA B O 1
ATOM 1385 N N . PHE B 1 20 ? 1.429 -6.074 -14 1 98.88 20 PHE B N 1
ATOM 1386 C CA . PHE B 1 20 ? 0.014 -6.355 -13.781 1 98.88 20 PHE B CA 1
ATOM 1387 C C . PHE B 1 20 ? -0.814 -5.078 -13.891 1 98.88 20 PHE B C 1
ATOM 1389 O O . PHE B 1 20 ? -0.445 -4.043 -13.336 1 98.88 20 PHE B O 1
ATOM 1396 N N . ARG B 1 21 ? -1.881 -5.145 -14.625 1 98.88 21 ARG B N 1
ATOM 1397 C CA . ARG B 1 21 ? -2.861 -4.062 -14.664 1 98.88 21 ARG B CA 1
ATOM 1398 C C . ARG B 1 21 ? -3.793 -4.129 -13.453 1 98.88 21 ARG B C 1
ATOM 1400 O O . ARG B 1 21 ? -4.418 -5.164 -13.203 1 98.88 21 ARG B O 1
ATOM 1407 N N . ILE B 1 22 ? -3.859 -3.092 -12.703 1 98.88 22 ILE B N 1
ATOM 1408 C CA . ILE B 1 22 ? -4.625 -3.012 -11.461 1 98.88 22 ILE B CA 1
ATOM 1409 C C . ILE B 1 22 ? -5.887 -2.182 -11.688 1 98.88 22 ILE B C 1
ATOM 1411 O O . ILE B 1 22 ? -5.805 -0.994 -12.016 1 98.88 22 ILE B O 1
ATOM 1415 N N . SER B 1 23 ? -7.008 -2.781 -11.539 1 98.81 23 SER B N 1
ATOM 1416 C CA . SER B 1 23 ? -8.289 -2.102 -11.711 1 98.81 23 SER B CA 1
ATOM 1417 C C . SER B 1 23 ? -9.062 -2.053 -10.398 1 98.81 23 SER B C 1
ATOM 1419 O O . SER B 1 23 ? -8.719 -2.752 -9.438 1 98.81 23 SER B O 1
ATOM 1421 N N . PHE B 1 24 ? -10.023 -1.229 -10.344 1 98.19 24 PHE B N 1
ATOM 1422 C CA . PHE B 1 24 ? -10.828 -0.966 -9.156 1 98.19 24 PHE B CA 1
ATOM 1423 C C . PHE B 1 24 ? -12.312 -1.145 -9.453 1 98.19 24 PHE B C 1
ATOM 1425 O O . PHE B 1 24 ? -13.047 -0.163 -9.57 1 98.19 24 PHE B O 1
ATOM 1432 N N . PRO B 1 25 ? -12.703 -2.391 -9.438 1 96.19 25 PRO B N 1
ATOM 1433 C CA . PRO B 1 25 ? -14.102 -2.658 -9.805 1 96.19 25 PRO B CA 1
ATOM 1434 C C . PRO B 1 25 ? -15.102 -1.893 -8.945 1 96.19 25 PRO B C 1
ATOM 1436 O O . PRO B 1 25 ? -14.891 -1.743 -7.734 1 96.19 25 PRO B O 1
ATOM 1439 N N . GLY B 1 26 ? -16.203 -1.438 -9.562 1 93.56 26 GLY B N 1
ATOM 1440 C CA . GLY B 1 26 ? -17.25 -0.714 -8.844 1 93.56 26 GLY B CA 1
ATOM 1441 C C . GLY B 1 26 ? -16.969 0.774 -8.742 1 93.56 26 GLY B C 1
ATOM 1442 O O . GLY B 1 26 ? -17.734 1.51 -8.109 1 93.56 26 GLY B O 1
ATOM 1443 N N . THR B 1 27 ? -15.82 1.184 -9.266 1 95.5 27 THR B N 1
ATOM 1444 C CA . THR B 1 27 ? -15.477 2.6 -9.281 1 95.5 27 THR B CA 1
ATOM 1445 C C . THR B 1 27 ? -15.211 3.076 -10.703 1 95.5 27 THR B C 1
ATOM 1447 O O . THR B 1 27 ? -15.164 2.27 -11.641 1 95.5 27 THR B O 1
ATOM 1450 N N . ASP B 1 28 ? -15.109 4.344 -10.93 1 95.62 28 ASP B N 1
ATOM 1451 C CA . ASP B 1 28 ? -14.773 4.922 -12.227 1 95.62 28 ASP B CA 1
ATOM 1452 C C . ASP B 1 28 ? -13.281 5.223 -12.32 1 95.62 28 ASP B C 1
ATOM 1454 O O . ASP B 1 28 ? -12.852 5.957 -13.211 1 95.62 28 ASP B O 1
ATOM 1458 N N . LEU B 1 29 ? -12.508 4.656 -11.414 1 97.31 29 LEU B N 1
ATOM 1459 C CA . LEU B 1 29 ? -11.07 4.918 -11.383 1 97.31 29 LEU B CA 1
ATOM 1460 C C . LEU B 1 29 ? -10.367 4.258 -12.562 1 97.31 29 LEU B C 1
ATOM 1462 O O . LEU B 1 29 ? -10.703 3.135 -12.945 1 97.31 29 LEU B O 1
ATOM 1466 N N . ASP B 1 30 ? -9.422 5.031 -13.117 1 96.69 30 ASP B N 1
ATOM 1467 C CA . ASP B 1 30 ? -8.555 4.426 -14.125 1 96.69 30 ASP B CA 1
ATOM 1468 C C . ASP B 1 30 ? -7.711 3.307 -13.523 1 96.69 30 ASP B C 1
ATOM 1470 O O . ASP B 1 30 ? -7.352 3.355 -12.344 1 96.69 30 ASP B O 1
ATOM 1474 N N . SER B 1 31 ? -7.379 2.379 -14.359 1 98.25 31 SER B N 1
ATOM 1475 C CA . SER B 1 31 ? -6.457 1.33 -13.938 1 98.25 31 SER B CA 1
ATOM 1476 C C . SER B 1 31 ? -5.031 1.86 -13.82 1 98.25 31 SER B C 1
ATOM 1478 O O . SER B 1 31 ? -4.691 2.875 -14.43 1 98.25 31 SER B O 1
ATOM 1480 N N . LEU B 1 32 ? -4.25 1.195 -13.031 1 98.19 32 LEU B N 1
ATOM 1481 C CA . LEU B 1 32 ? -2.818 1.441 -12.875 1 98.19 32 LEU B CA 1
ATOM 1482 C C . LEU B 1 32 ? -2.006 0.249 -13.367 1 98.19 32 LEU B C 1
ATOM 1484 O O . LEU B 1 32 ? -2.549 -0.842 -13.555 1 98.19 32 LEU B O 1
ATOM 1488 N N . LEU B 1 33 ? -0.778 0.556 -13.672 1 98.56 33 LEU B N 1
ATOM 1489 C CA . LEU B 1 33 ? 0.137 -0.538 -13.977 1 98.56 33 LEU B CA 1
ATOM 1490 C C . LEU B 1 33 ? 1.178 -0.702 -12.875 1 98.56 33 LEU B C 1
ATOM 1492 O O . LEU B 1 33 ? 1.843 0.264 -12.492 1 98.56 33 LEU B O 1
ATOM 1496 N N . GLY B 1 34 ? 1.221 -1.863 -12.273 1 98.5 34 GLY B N 1
ATOM 1497 C CA . GLY B 1 34 ? 2.318 -2.238 -11.391 1 98.5 34 GLY B CA 1
ATOM 1498 C C . GLY B 1 34 ? 3.328 -3.152 -12.062 1 98.5 34 GLY B C 1
ATOM 1499 O O . GLY B 1 34 ? 2.979 -3.93 -12.945 1 98.5 34 GLY B O 1
ATOM 1500 N N . ASP B 1 35 ? 4.598 -3.047 -11.648 1 98.56 35 ASP B N 1
ATOM 1501 C CA . ASP B 1 35 ? 5.645 -3.904 -12.195 1 98.56 35 ASP B CA 1
ATOM 1502 C C . ASP B 1 35 ? 6.785 -4.09 -11.203 1 98.56 35 ASP B C 1
ATOM 1504 O O . ASP B 1 35 ? 7.105 -3.174 -10.438 1 98.56 35 ASP B O 1
ATOM 1508 N N . GLU B 1 36 ? 7.324 -5.246 -11.195 1 97 36 GLU B N 1
ATOM 1509 C CA . GLU B 1 36 ? 8.531 -5.426 -10.398 1 97 36 GLU B CA 1
ATOM 1510 C C . GLU B 1 36 ? 9.711 -4.66 -10.992 1 97 36 GLU B C 1
ATOM 1512 O O . GLU B 1 36 ? 9.727 -4.375 -12.195 1 97 36 GLU B O 1
ATOM 1517 N N . ALA B 1 37 ? 10.633 -4.312 -10.141 1 92.25 37 ALA B N 1
ATOM 1518 C CA . ALA B 1 37 ? 11.859 -3.658 -10.602 1 92.25 37 ALA B CA 1
ATOM 1519 C C . ALA B 1 37 ? 12.734 -4.625 -11.398 1 92.25 37 ALA B C 1
ATOM 1521 O O . ALA B 1 37 ? 12.625 -5.844 -11.234 1 92.25 37 ALA B O 1
ATOM 1522 N N . ALA B 1 38 ? 13.57 -4.09 -12.25 1 91 38 ALA B N 1
ATOM 1523 C CA . ALA B 1 38 ? 14.586 -4.898 -12.922 1 91 38 ALA B CA 1
ATOM 1524 C C . ALA B 1 38 ? 15.492 -5.586 -11.906 1 91 38 ALA B C 1
ATOM 1526 O O . ALA B 1 38 ? 15.828 -5.008 -10.867 1 91 38 ALA B O 1
ATOM 1527 N N . PRO B 1 39 ? 15.867 -6.836 -12.109 1 91.62 39 PRO B N 1
ATOM 1528 C CA . PRO B 1 39 ? 15.75 -7.586 -13.359 1 91.62 39 PRO B CA 1
ATOM 1529 C C . PRO B 1 39 ? 14.5 -8.461 -13.414 1 91.62 39 PRO B C 1
ATOM 1531 O O . PRO B 1 39 ? 14.242 -9.117 -14.422 1 91.62 39 PRO B O 1
ATOM 1534 N N . LEU B 1 40 ? 13.789 -8.484 -12.359 1 92.81 40 LEU B N 1
ATOM 1535 C CA . LEU B 1 40 ? 12.602 -9.336 -12.367 1 92.81 40 LEU B CA 1
ATOM 1536 C C . LEU B 1 40 ? 11.539 -8.773 -13.305 1 92.81 40 LEU B C 1
ATOM 1538 O O . LEU B 1 40 ? 11.016 -9.484 -14.156 1 92.81 40 LEU B O 1
ATOM 1542 N N . GLY B 1 41 ? 11.242 -7.566 -13.188 1 96.19 41 GLY B N 1
ATOM 1543 C CA . GLY B 1 41 ? 10.352 -6.832 -14.07 1 96.19 41 GLY B CA 1
ATOM 1544 C C . GLY B 1 41 ? 11.062 -5.766 -14.883 1 96.19 41 GLY B C 1
ATOM 1545 O O . GLY B 1 41 ? 12.273 -5.848 -15.102 1 96.19 41 GLY B O 1
ATOM 1546 N N . ALA B 1 42 ? 10.305 -4.762 -15.484 1 96.56 42 ALA B N 1
ATOM 1547 C CA . ALA B 1 42 ? 10.867 -3.756 -16.375 1 96.56 42 ALA B CA 1
ATOM 1548 C C . ALA B 1 42 ? 10.562 -2.346 -15.875 1 96.56 42 ALA B C 1
ATOM 1550 O O . ALA B 1 42 ? 10.594 -1.387 -16.656 1 96.56 42 ALA B O 1
ATOM 1551 N N . ASP B 1 43 ? 10.148 -2.217 -14.641 1 96.12 43 ASP B N 1
ATOM 1552 C CA . ASP B 1 43 ? 9.891 -0.917 -14.031 1 96.12 43 ASP B CA 1
ATOM 1553 C C . ASP B 1 43 ? 8.914 -0.099 -14.875 1 96.12 43 ASP B C 1
ATOM 1555 O O . ASP B 1 43 ? 9.125 1.095 -15.094 1 96.12 43 ASP B O 1
ATOM 1559 N N . ARG B 1 44 ? 7.906 -0.698 -15.352 1 97.31 44 ARG B N 1
ATOM 1560 C CA . ARG B 1 44 ? 6.902 0.008 -16.141 1 97.31 44 ARG B CA 1
ATOM 1561 C C . ARG B 1 44 ? 5.887 0.7 -15.242 1 97.31 44 ARG B C 1
ATOM 1563 O O . ARG B 1 44 ? 5.109 1.539 -15.703 1 97.31 44 ARG B O 1
ATOM 1570 N N . GLY B 1 45 ? 5.832 0.35 -14.016 1 98 45 GLY B N 1
ATOM 1571 C CA . GLY B 1 45 ? 5.062 0.917 -12.914 1 98 45 GLY B CA 1
ATOM 1572 C C . GLY B 1 45 ? 5.676 0.643 -11.555 1 98 45 GLY B C 1
ATOM 1573 O O . GLY B 1 45 ? 6.676 -0.07 -11.453 1 98 45 GLY B O 1
ATOM 1574 N N . PRO B 1 46 ? 5.129 1.298 -10.523 1 98.25 46 PRO B N 1
ATOM 1575 C CA . PRO B 1 46 ? 5.66 1.04 -9.18 1 98.25 46 PRO B CA 1
ATOM 1576 C C . PRO B 1 46 ? 5.555 -0.429 -8.773 1 98.25 46 PRO B C 1
ATOM 1578 O O . PRO B 1 46 ? 4.598 -1.108 -9.156 1 98.25 46 PRO B O 1
ATOM 1581 N N . ASP B 1 47 ? 6.578 -0.915 -8.102 1 97.94 47 ASP B N 1
ATOM 1582 C CA . ASP B 1 47 ? 6.504 -2.252 -7.523 1 97.94 47 ASP B CA 1
ATOM 1583 C C . ASP B 1 47 ? 5.664 -2.252 -6.246 1 97.94 47 ASP B C 1
ATOM 1585 O O . ASP B 1 47 ? 5.293 -1.189 -5.742 1 97.94 47 ASP B O 1
ATOM 1589 N N . PRO B 1 48 ? 5.293 -3.432 -5.734 1 98.19 48 PRO B N 1
ATOM 1590 C CA . PRO B 1 48 ? 4.398 -3.533 -4.582 1 98.19 48 PRO B CA 1
ATOM 1591 C C . PRO B 1 48 ? 4.91 -2.764 -3.367 1 98.19 48 PRO B C 1
ATOM 1593 O O . PRO B 1 48 ? 4.121 -2.152 -2.641 1 98.19 48 PRO B O 1
ATOM 1596 N N . ALA B 1 49 ? 6.215 -2.766 -3.102 1 97.75 49 ALA B N 1
ATOM 1597 C CA . ALA B 1 49 ? 6.777 -2.047 -1.961 1 97.75 49 ALA B CA 1
ATOM 1598 C C . ALA B 1 49 ? 6.523 -0.547 -2.08 1 97.75 49 ALA B C 1
ATOM 1600 O O . ALA B 1 49 ? 6.207 0.116 -1.09 1 97.75 49 ALA B O 1
ATOM 1601 N N . ARG B 1 50 ? 6.676 -0.003 -3.27 1 98.12 50 ARG B N 1
ATOM 1602 C CA . ARG B 1 50 ? 6.422 1.414 -3.51 1 98.12 50 ARG B CA 1
ATOM 1603 C C . ARG B 1 50 ? 4.938 1.735 -3.379 1 98.12 50 ARG B C 1
ATOM 1605 O O . ARG B 1 50 ? 4.566 2.807 -2.895 1 98.12 50 ARG B O 1
ATOM 1612 N N . PHE B 1 51 ? 4.008 0.81 -3.816 1 98.5 51 PHE B N 1
ATOM 1613 C CA . PHE B 1 51 ? 2.582 0.985 -3.568 1 98.5 51 PHE B CA 1
ATOM 1614 C C . PHE B 1 51 ? 2.299 1.076 -2.074 1 98.5 51 PHE B C 1
ATOM 1616 O O . PHE B 1 51 ? 1.521 1.927 -1.636 1 98.5 51 PHE B O 1
ATOM 1623 N N . LEU B 1 52 ? 2.9 0.199 -1.307 1 98.31 52 LEU B N 1
ATOM 1624 C CA . LEU B 1 52 ? 2.709 0.195 0.139 1 98.31 52 LEU B CA 1
ATOM 1625 C C . LEU B 1 52 ? 3.156 1.52 0.75 1 98.31 52 LEU B C 1
ATOM 1627 O O . LEU B 1 52 ? 2.428 2.119 1.543 1 98.31 52 LEU B O 1
ATOM 1631 N N . LEU B 1 53 ? 4.359 1.938 0.356 1 98.38 53 LEU B N 1
ATOM 1632 C CA . LEU B 1 53 ? 4.906 3.178 0.895 1 98.38 53 LEU B CA 1
ATOM 1633 C C . LEU B 1 53 ? 4.031 4.367 0.515 1 98.38 53 LEU B C 1
ATOM 1635 O O . LEU B 1 53 ? 3.793 5.258 1.336 1 98.38 53 LEU B O 1
ATOM 1639 N N . ALA B 1 54 ? 3.549 4.414 -0.719 1 98.69 54 ALA B N 1
ATOM 1640 C CA . ALA B 1 54 ? 2.625 5.445 -1.178 1 98.69 54 ALA B CA 1
ATOM 1641 C C . ALA B 1 54 ? 1.345 5.445 -0.346 1 98.69 54 ALA B C 1
ATOM 1643 O O . ALA B 1 54 ? 0.833 6.508 0.018 1 98.69 54 ALA B O 1
ATOM 1644 N N . ALA B 1 55 ? 0.803 4.25 -0.077 1 98.62 55 ALA B N 1
ATOM 1645 C CA . ALA B 1 55 ? -0.413 4.121 0.722 1 98.62 55 ALA B CA 1
ATOM 1646 C C . ALA B 1 55 ? -0.23 4.742 2.104 1 98.62 55 ALA B C 1
ATOM 1648 O O . ALA B 1 55 ? -1.062 5.539 2.549 1 98.62 55 ALA B O 1
ATOM 1649 N N . VAL B 1 56 ? 0.869 4.434 2.752 1 98.44 56 VAL B N 1
ATOM 1650 C CA . VAL B 1 56 ? 1.173 4.906 4.098 1 98.44 56 VAL B CA 1
ATOM 1651 C C . VAL B 1 56 ? 1.322 6.426 4.094 1 98.44 56 VAL B C 1
ATOM 1653 O O . VAL B 1 56 ? 0.682 7.121 4.887 1 98.44 56 VAL B O 1
ATOM 1656 N N . ALA B 1 57 ? 2.131 6.93 3.18 1 98.75 57 ALA B N 1
ATOM 1657 C CA . ALA B 1 57 ? 2.414 8.359 3.119 1 98.75 57 ALA B CA 1
ATOM 1658 C C . ALA B 1 57 ? 1.156 9.156 2.777 1 98.75 57 ALA B C 1
ATOM 1660 O O . ALA B 1 57 ? 0.88 10.188 3.393 1 98.75 57 ALA B O 1
ATOM 1661 N N . ASN B 1 58 ? 0.397 8.656 1.789 1 98.81 58 ASN B N 1
ATOM 1662 C CA . ASN B 1 58 ? -0.813 9.352 1.361 1 98.81 58 ASN B CA 1
ATOM 1663 C C . ASN B 1 58 ? -1.86 9.383 2.471 1 98.81 58 ASN B C 1
ATOM 1665 O O . ASN B 1 58 ? -2.537 10.398 2.66 1 98.81 58 ASN B O 1
ATOM 1669 N N . CYS B 1 59 ? -1.985 8.312 3.184 1 98.62 59 CYS B N 1
ATOM 1670 C CA . CYS B 1 59 ? -2.934 8.273 4.289 1 98.62 59 CYS B CA 1
ATOM 1671 C C . CYS B 1 59 ? -2.561 9.281 5.371 1 98.62 59 CYS B C 1
ATOM 1673 O O . CYS B 1 59 ? -3.424 9.992 5.887 1 98.62 59 CYS B O 1
ATOM 1675 N N . LEU B 1 60 ? -1.266 9.32 5.707 1 98.5 60 LEU B N 1
ATOM 1676 C CA . LEU B 1 60 ? -0.802 10.195 6.781 1 98.5 60 LEU B CA 1
ATOM 1677 C C . LEU B 1 60 ? -0.981 11.664 6.402 1 98.5 60 LEU B C 1
ATOM 1679 O O . LEU B 1 60 ? -1.472 12.461 7.203 1 98.5 60 LEU B O 1
ATOM 1683 N N . VAL B 1 61 ? -0.588 12.031 5.191 1 98.75 61 VAL B N 1
ATOM 1684 C CA . VAL B 1 61 ? -0.677 13.438 4.797 1 98.75 61 VAL B CA 1
ATOM 1685 C C . VAL B 1 61 ? -2.143 13.836 4.645 1 98.75 61 VAL B C 1
ATOM 1687 O O . VAL B 1 61 ? -2.523 14.961 4.988 1 98.75 61 VAL B O 1
ATOM 1690 N N . ALA B 1 62 ? -2.99 12.961 4.141 1 98.5 62 ALA B N 1
ATOM 1691 C CA . ALA B 1 62 ? -4.426 13.227 4.082 1 98.5 62 ALA B CA 1
ATOM 1692 C C . ALA B 1 62 ? -5.016 13.367 5.48 1 98.5 62 ALA B C 1
ATOM 1694 O O . ALA B 1 62 ? -5.875 14.219 5.715 1 98.5 62 ALA B O 1
ATOM 1695 N N . SER B 1 63 ? -4.609 12.492 6.391 1 98.19 63 SER B N 1
ATOM 1696 C CA . SER B 1 63 ? -5.074 12.562 7.773 1 98.19 63 SER B CA 1
ATOM 1697 C C . SER B 1 63 ? -4.668 13.875 8.43 1 98.19 63 SER B C 1
ATOM 1699 O O . SER B 1 63 ? -5.438 14.461 9.195 1 98.19 63 SER B O 1
ATOM 1701 N N . LEU B 1 64 ? -3.441 14.32 8.156 1 98.25 64 LEU B N 1
ATOM 1702 C CA . LEU B 1 64 ? -2.99 15.617 8.664 1 98.25 64 LEU B CA 1
ATOM 1703 C C . LEU B 1 64 ? -3.861 16.75 8.125 1 98.25 64 LEU B C 1
ATOM 1705 O O . LEU B 1 64 ? -4.309 17.609 8.883 1 98.25 64 LEU B O 1
ATOM 1709 N N . LEU B 1 65 ? -4.133 16.75 6.797 1 98.25 65 LEU B N 1
ATOM 1710 C CA . LEU B 1 65 ? -4.996 17.75 6.176 1 98.25 65 LEU B CA 1
ATOM 1711 C C . LEU B 1 65 ? -6.379 17.75 6.82 1 98.25 65 LEU B C 1
ATOM 1713 O O . LEU B 1 65 ? -6.918 18.797 7.152 1 98.25 65 LEU B O 1
ATOM 1717 N N . PHE B 1 66 ? -6.949 16.562 7.027 1 97.62 66 PHE B N 1
ATOM 1718 C CA . PHE B 1 66 ? -8.266 16.422 7.641 1 97.62 66 PHE B CA 1
ATOM 1719 C C . PHE B 1 66 ? -8.289 17.047 9.031 1 97.62 66 PHE B C 1
ATOM 1721 O O . PHE B 1 66 ? -9.203 17.797 9.359 1 97.62 66 PHE B O 1
ATOM 1728 N N . ALA B 1 67 ? -7.316 16.672 9.812 1 97.38 67 ALA B N 1
ATOM 1729 C CA . ALA B 1 67 ? -7.242 17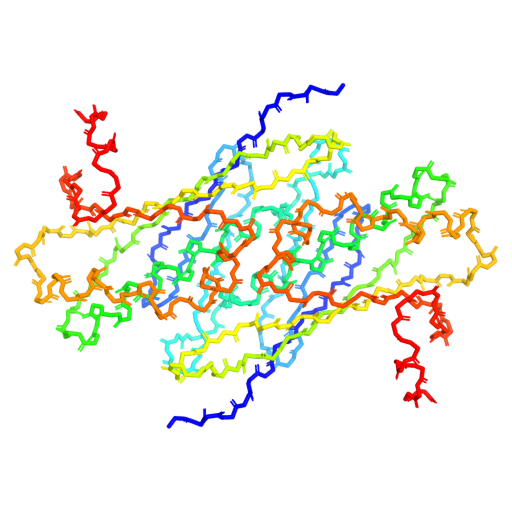.203 11.172 1 97.38 67 ALA B CA 1
ATOM 1730 C C . ALA B 1 67 ? -7.098 18.734 11.164 1 97.38 67 ALA B C 1
ATOM 1732 O O . ALA B 1 67 ? -7.699 19.422 11.992 1 97.38 67 ALA B O 1
ATOM 1733 N N . LEU B 1 68 ? -6.266 19.25 10.242 1 97.75 68 LEU B N 1
ATOM 1734 C CA . LEU B 1 68 ? -6.105 20.703 10.117 1 97.75 68 LEU B CA 1
ATOM 1735 C C . LEU B 1 68 ? -7.434 21.359 9.773 1 97.75 68 LEU B C 1
ATOM 1737 O O . LEU B 1 68 ? -7.801 22.375 10.375 1 97.75 68 LEU B O 1
ATOM 1741 N N . ARG B 1 69 ? -8.141 20.766 8.859 1 96.88 69 ARG B N 1
ATOM 1742 C CA . ARG B 1 69 ? -9.414 21.328 8.43 1 96.88 69 ARG B CA 1
ATOM 1743 C C . ARG B 1 69 ? -10.461 21.203 9.539 1 96.88 69 ARG B C 1
ATOM 1745 O O . ARG B 1 69 ? -11.328 22.078 9.672 1 96.88 69 ARG B O 1
ATOM 1752 N N . LYS B 1 70 ? -10.414 20.141 10.234 1 95.88 70 LYS B N 1
ATOM 1753 C CA . LYS B 1 70 ? -11.305 19.969 11.375 1 95.88 70 LYS B CA 1
ATOM 1754 C C . LYS B 1 70 ? -11.141 21.094 12.383 1 95.88 70 LYS B C 1
ATOM 1756 O O . LYS B 1 70 ? -12.086 21.453 13.086 1 95.88 70 LYS B O 1
ATOM 1761 N N . GLN B 1 71 ? -9.93 21.672 12.5 1 96.44 71 GLN B N 1
ATOM 1762 C CA . GLN B 1 71 ? -9.648 22.812 13.367 1 96.44 71 GLN B CA 1
ATOM 1763 C C . GLN B 1 71 ? -9.766 24.141 12.609 1 96.44 71 GLN B C 1
ATOM 1765 O O . GLN B 1 71 ? -9.18 25.141 13.016 1 96.44 71 GLN B O 1
ATOM 1770 N N . ARG B 1 72 ? -10.344 24.141 11.391 1 95.56 72 ARG B N 1
ATOM 1771 C CA . ARG B 1 72 ? -10.734 25.297 10.586 1 95.56 72 ARG B CA 1
ATOM 1772 C C . ARG B 1 72 ? -9.523 25.953 9.938 1 95.56 72 ARG B C 1
ATOM 1774 O O . ARG B 1 72 ? -9.508 27.172 9.711 1 95.56 72 ARG B O 1
ATOM 1781 N N . ASN B 1 73 ? -8.422 25.141 9.852 1 96.56 73 ASN B N 1
ATOM 1782 C CA . ASN B 1 73 ? -7.301 25.625 9.062 1 96.56 73 ASN B CA 1
ATOM 1783 C C . ASN B 1 73 ? -7.516 25.375 7.57 1 96.56 73 ASN B C 1
ATOM 1785 O O . ASN B 1 73 ? -8 24.312 7.176 1 96.56 73 ASN B O 1
ATOM 1789 N N . THR B 1 74 ? -7.277 26.375 6.82 1 92 74 THR B N 1
ATOM 1790 C CA . THR B 1 74 ? -7.25 26.219 5.371 1 92 74 THR B CA 1
ATOM 1791 C C . THR B 1 74 ? -5.816 26.047 4.875 1 92 74 THR B C 1
ATOM 1793 O O . THR B 1 74 ? -5.035 27 4.902 1 92 74 THR B O 1
ATOM 1796 N N . VAL B 1 75 ? -5.469 24.875 4.484 1 94.5 75 VAL B N 1
ATOM 1797 C CA . VAL B 1 75 ? -4.074 24.609 4.137 1 94.5 75 VAL B CA 1
ATOM 1798 C C . VAL B 1 75 ? -3.996 24 2.736 1 94.5 75 VAL B C 1
ATOM 1800 O O . VAL B 1 75 ? -4.797 23.141 2.383 1 94.5 75 VAL B O 1
ATOM 1803 N N . GLU B 1 76 ? -3.15 24.578 1.953 1 95.94 76 GLU B N 1
ATOM 1804 C CA . GLU B 1 76 ? -2.75 24.016 0.665 1 95.94 76 GLU B CA 1
ATOM 1805 C C . GLU B 1 76 ? -1.233 23.891 0.563 1 95.94 76 GLU B C 1
ATOM 1807 O O . GLU B 1 76 ? -0.5 24.578 1.28 1 95.94 76 GLU B O 1
ATOM 1812 N N . GLY B 1 77 ? -0.815 23 -0.177 1 97.69 77 GLY B N 1
ATOM 1813 C CA . GLY B 1 77 ? 0.616 22.891 -0.411 1 97.69 77 GLY B CA 1
ATOM 1814 C C . GLY B 1 77 ? 1.295 21.891 0.504 1 97.69 77 GLY B C 1
ATOM 1815 O O . GLY B 1 77 ? 2.492 22 0.778 1 97.69 77 GLY B O 1
ATOM 1816 N N . LEU B 1 78 ? 0.567 20.969 1.037 1 98.31 78 LEU B N 1
ATOM 1817 C CA . LEU B 1 78 ? 1.155 19.906 1.851 1 98.31 78 LEU B CA 1
ATOM 1818 C C . LEU B 1 78 ? 2.047 19 1.005 1 98.31 78 LEU B C 1
ATOM 1820 O O . LEU B 1 78 ? 1.725 18.703 -0.149 1 98.31 78 LEU B O 1
ATOM 1824 N N . VAL B 1 79 ? 3.148 18.578 1.584 1 98.69 79 VAL B N 1
ATOM 1825 C CA . VAL B 1 79 ? 4.07 17.641 0.957 1 98.69 79 VAL B CA 1
ATOM 1826 C C . VAL B 1 79 ? 4.391 16.5 1.927 1 98.69 79 VAL B C 1
ATOM 1828 O O . VAL B 1 79 ? 4.48 16.719 3.139 1 98.69 79 VAL B O 1
ATOM 1831 N N . ALA B 1 80 ? 4.508 15.344 1.452 1 98.75 80 ALA B N 1
ATOM 1832 C CA . ALA B 1 80 ? 4.969 14.195 2.23 1 98.75 80 ALA B CA 1
ATOM 1833 C C . ALA B 1 80 ? 6.125 13.484 1.53 1 98.75 80 ALA B C 1
ATOM 1835 O O . ALA B 1 80 ? 6.129 13.352 0.304 1 98.75 80 ALA B O 1
ATOM 1836 N N . GLU B 1 81 ? 7.082 13.086 2.275 1 98.56 81 GLU B N 1
ATOM 1837 C CA . GLU B 1 81 ? 8.156 12.195 1.836 1 98.56 81 GLU B CA 1
ATOM 1838 C C . GLU B 1 81 ? 8.195 10.922 2.684 1 98.56 81 GLU B C 1
ATOM 1840 O O . GLU B 1 81 ? 8.148 10.992 3.912 1 98.56 81 GLU B O 1
ATOM 1845 N N . ALA B 1 82 ? 8.273 9.82 2.029 1 98.56 82 ALA B N 1
ATOM 1846 C CA . ALA B 1 82 ? 8.375 8.547 2.738 1 98.56 82 ALA B CA 1
ATOM 1847 C C . ALA B 1 82 ? 9.539 7.715 2.201 1 98.56 82 ALA B C 1
ATOM 1849 O O . ALA B 1 82 ? 9.781 7.684 0.992 1 98.56 82 ALA B O 1
ATOM 1850 N N . SER B 1 83 ? 10.211 7.094 3.105 1 98.06 83 SER B N 1
ATOM 1851 C CA . SER B 1 83 ? 11.32 6.211 2.77 1 98.06 83 SER B CA 1
ATOM 1852 C C . SER B 1 83 ? 11.258 4.914 3.566 1 98.06 83 SER B C 1
ATOM 1854 O O . SER B 1 83 ? 10.727 4.887 4.68 1 98.06 83 SER B O 1
ATOM 1856 N N . ALA B 1 84 ? 11.711 3.867 2.943 1 96.75 84 ALA B N 1
ATOM 1857 C CA . ALA B 1 84 ? 11.906 2.574 3.592 1 96.75 84 ALA B CA 1
ATOM 1858 C C . ALA B 1 84 ? 13.117 1.848 3.016 1 96.75 84 ALA B C 1
ATOM 1860 O O . ALA B 1 84 ? 13.562 2.156 1.907 1 96.75 84 ALA B O 1
ATOM 1861 N N . THR B 1 85 ? 13.688 1.058 3.879 1 93.06 85 THR B N 1
ATOM 1862 C CA . THR B 1 85 ? 14.781 0.214 3.416 1 93.06 85 THR B CA 1
ATOM 1863 C C . THR B 1 85 ? 14.414 -1.263 3.533 1 93.06 85 THR B C 1
ATOM 1865 O O . THR B 1 85 ? 14.109 -1.748 4.625 1 93.06 85 THR B O 1
ATOM 1868 N N . LEU B 1 86 ? 14.398 -1.928 2.416 1 93.19 86 LEU B N 1
ATOM 1869 C CA . LEU B 1 86 ? 14.211 -3.375 2.422 1 93.19 86 LEU B CA 1
ATOM 1870 C C . LEU B 1 86 ? 15.445 -4.082 2.98 1 93.19 86 LEU B C 1
ATOM 1872 O O . LEU B 1 86 ? 16.578 -3.771 2.592 1 93.19 86 LEU B O 1
ATOM 1876 N N . MET B 1 87 ? 15.203 -4.98 3.895 1 92.88 87 MET B N 1
ATOM 1877 C CA . MET B 1 87 ? 16.297 -5.719 4.531 1 92.88 87 MET B CA 1
ATOM 1878 C C . MET B 1 87 ? 15.969 -7.207 4.617 1 92.88 87 MET B C 1
ATOM 1880 O O . MET B 1 87 ? 14.797 -7.59 4.605 1 92.88 87 MET B O 1
ATOM 1884 N N . ARG B 1 88 ? 17 -7.973 4.664 1 93.38 88 ARG B N 1
ATOM 1885 C CA . ARG B 1 88 ? 16.812 -9.406 4.871 1 93.38 88 ARG B CA 1
ATOM 1886 C C . ARG B 1 88 ? 16.609 -9.719 6.348 1 93.38 88 ARG B C 1
ATOM 1888 O O . ARG B 1 88 ? 17.281 -9.148 7.211 1 93.38 88 ARG B O 1
ATOM 1895 N N . ASN B 1 89 ? 15.617 -10.523 6.59 1 89.69 89 ASN B N 1
ATOM 1896 C CA . ASN B 1 89 ? 15.422 -10.977 7.965 1 89.69 89 ASN B CA 1
ATOM 1897 C C . ASN B 1 89 ? 16.297 -12.188 8.281 1 89.69 89 ASN B C 1
ATOM 1899 O O . ASN B 1 89 ? 17.172 -12.562 7.492 1 89.69 89 ASN B O 1
ATOM 1903 N N . ASP B 1 90 ? 16.141 -12.812 9.5 1 90.25 90 ASP B N 1
ATOM 1904 C CA . ASP B 1 90 ? 16.984 -13.914 9.969 1 90.25 90 ASP B CA 1
ATOM 1905 C C . ASP B 1 90 ? 16.859 -15.133 9.047 1 90.25 90 ASP B C 1
ATOM 1907 O O . ASP B 1 90 ? 17.781 -15.922 8.93 1 90.25 90 ASP B O 1
ATOM 1911 N N . ALA B 1 91 ? 15.742 -15.266 8.359 1 90.38 91 ALA B N 1
ATOM 1912 C CA . ALA B 1 91 ? 15.492 -16.391 7.453 1 90.38 91 ALA B CA 1
ATOM 1913 C C . ALA B 1 91 ? 16 -16.078 6.047 1 90.38 91 ALA B C 1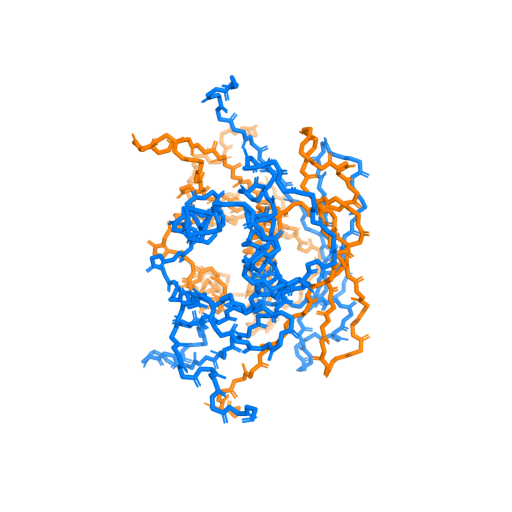
ATOM 1915 O O . ALA B 1 91 ? 15.766 -16.844 5.113 1 90.38 91 ALA B O 1
ATOM 1916 N N . GLY B 1 92 ? 16.578 -14.914 5.859 1 91.25 92 GLY B N 1
ATOM 1917 C CA . GLY B 1 92 ? 17.156 -14.531 4.574 1 91.25 92 GLY B CA 1
ATOM 1918 C C . GLY B 1 92 ? 16.125 -13.977 3.611 1 91.25 92 GLY B C 1
ATOM 1919 O O . GLY B 1 92 ? 16.375 -13.875 2.41 1 91.25 92 GLY B O 1
ATOM 1920 N N . ARG B 1 93 ? 14.969 -13.656 4.121 1 92.12 93 ARG B N 1
ATOM 1921 C CA . ARG B 1 93 ? 13.898 -13.125 3.279 1 92.12 93 ARG B CA 1
ATOM 1922 C C . ARG B 1 93 ? 13.836 -11.609 3.371 1 92.12 93 ARG B C 1
ATOM 1924 O O . ARG B 1 93 ? 14.008 -11.039 4.449 1 92.12 93 ARG B O 1
ATOM 1931 N N . TRP B 1 94 ? 13.562 -11 2.25 1 92.81 94 TRP B N 1
ATOM 1932 C CA . TRP B 1 94 ? 13.414 -9.547 2.23 1 92.81 94 TRP B CA 1
ATOM 1933 C C . TRP B 1 94 ? 12.141 -9.125 2.945 1 92.81 94 TRP B C 1
ATOM 1935 O O . TRP B 1 94 ? 11.086 -9.75 2.783 1 92.81 94 TRP B O 1
ATOM 1945 N N . ARG B 1 95 ? 12.273 -8.086 3.795 1 95.81 95 ARG B N 1
ATOM 1946 C CA . ARG B 1 95 ? 11.164 -7.492 4.527 1 95.81 95 ARG B CA 1
ATOM 1947 C C . ARG B 1 95 ? 11.281 -5.973 4.574 1 95.81 95 ARG B C 1
ATOM 1949 O O . ARG B 1 95 ? 12.32 -5.414 4.203 1 95.81 95 ARG B O 1
ATOM 1956 N N . ILE B 1 96 ? 10.18 -5.328 4.914 1 96.25 96 ILE B N 1
ATOM 1957 C CA . ILE B 1 96 ? 10.148 -3.896 5.199 1 96.25 96 ILE B CA 1
ATOM 1958 C C . ILE B 1 96 ? 9.93 -3.672 6.691 1 96.25 96 ILE B C 1
ATOM 1960 O O . ILE B 1 96 ? 8.789 -3.529 7.145 1 96.25 96 ILE B O 1
ATOM 1964 N N . PRO B 1 97 ? 10.953 -3.609 7.477 1 94.62 97 PRO B N 1
ATOM 1965 C CA . PRO B 1 97 ? 10.773 -3.523 8.93 1 94.62 97 PRO B CA 1
ATOM 1966 C C . PRO B 1 97 ? 10.359 -2.129 9.391 1 94.62 97 PRO B C 1
ATOM 1968 O O . PRO B 1 97 ? 9.727 -1.986 10.438 1 94.62 97 PRO B O 1
ATOM 1971 N N . ARG B 1 98 ? 10.758 -1.184 8.562 1 95.62 98 ARG B N 1
ATOM 1972 C CA . ARG B 1 98 ? 10.539 0.186 9.023 1 95.62 98 ARG B CA 1
ATOM 1973 C C . ARG B 1 98 ? 10.289 1.122 7.844 1 95.62 98 ARG B C 1
ATOM 1975 O O . ARG B 1 98 ? 10.891 0.961 6.777 1 95.62 98 ARG B O 1
ATOM 1982 N N . ALA B 1 99 ? 9.438 2.088 8.023 1 96.88 99 ALA B N 1
ATOM 1983 C CA . ALA B 1 99 ? 9.203 3.203 7.109 1 96.88 99 ALA B CA 1
ATOM 1984 C C . ALA B 1 99 ? 9.289 4.539 7.84 1 96.88 99 ALA B C 1
ATOM 1986 O O . ALA B 1 99 ? 8.906 4.641 9.008 1 96.88 99 ALA B O 1
ATOM 1987 N N . GLU B 1 100 ? 9.852 5.496 7.223 1 97.5 100 GLU B N 1
ATOM 1988 C CA . GLU B 1 100 ? 9.914 6.863 7.727 1 97.5 100 GLU B CA 1
ATOM 1989 C C . GLU B 1 100 ? 9.109 7.812 6.844 1 97.5 100 GLU B C 1
ATOM 1991 O O . GLU B 1 100 ? 9.25 7.801 5.621 1 97.5 100 GLU B O 1
ATOM 1996 N N . VAL B 1 101 ? 8.281 8.617 7.496 1 98.19 101 VAL B N 1
ATOM 1997 C CA . VAL B 1 101 ? 7.469 9.586 6.766 1 98.19 101 VAL B CA 1
ATOM 1998 C C . VAL B 1 101 ? 7.68 10.984 7.344 1 98.19 101 VAL B C 1
ATOM 2000 O O . VAL B 1 101 ? 7.539 11.188 8.547 1 98.19 101 VAL B O 1
ATOM 2003 N N . VAL B 1 102 ? 8.023 11.898 6.484 1 98.44 102 VAL B N 1
ATOM 2004 C CA . VAL B 1 102 ? 8.133 13.305 6.844 1 98.44 102 VAL B CA 1
ATOM 2005 C C . VAL B 1 102 ? 7.027 14.102 6.164 1 98.44 102 VAL B C 1
ATOM 2007 O O . VAL B 1 102 ? 6.898 14.086 4.938 1 98.44 102 VAL B O 1
ATOM 2010 N N . LEU B 1 103 ? 6.27 14.766 6.965 1 98.69 103 LEU B N 1
ATOM 2011 C CA . LEU B 1 103 ? 5.195 15.625 6.488 1 98.69 103 LEU B CA 1
ATOM 2012 C C . LEU B 1 103 ? 5.586 17.094 6.59 1 98.69 103 LEU B C 1
ATOM 2014 O O . LEU B 1 103 ? 6 17.562 7.656 1 98.69 103 LEU B O 1
ATOM 2018 N N . HIS B 1 104 ? 5.406 17.797 5.48 1 98.25 104 HIS B N 1
ATOM 2019 C CA . HIS B 1 104 ? 5.824 19.188 5.402 1 98.25 104 HIS B CA 1
ATOM 2020 C C . HIS B 1 104 ? 4.621 20.125 5.367 1 98.25 104 HIS B C 1
ATOM 2022 O O . HIS B 1 104 ? 3.82 20.078 4.43 1 98.25 104 HIS B O 1
ATOM 2028 N N . LEU B 1 105 ? 4.574 20.953 6.348 1 97.81 105 LEU B N 1
ATOM 2029 C CA . LEU B 1 105 ? 3.592 22.031 6.344 1 97.81 105 LEU B CA 1
ATOM 2030 C C . LEU B 1 105 ? 4.133 23.25 5.605 1 97.81 105 LEU B C 1
ATOM 2032 O O . LEU B 1 105 ? 5.309 23.594 5.742 1 97.81 105 LEU B O 1
ATOM 2036 N N . PRO B 1 106 ? 3.252 23.891 4.789 1 97.31 106 PRO B N 1
ATOM 2037 C CA . PRO B 1 106 ? 3.721 25.031 4.02 1 97.31 106 PRO B CA 1
ATOM 2038 C C . PRO B 1 106 ? 3.924 26.281 4.883 1 97.31 106 PRO B C 1
ATOM 2040 O O . PRO B 1 106 ? 4.609 27.219 4.465 1 97.31 106 PRO B O 1
ATOM 2043 N N . GLY B 1 107 ? 3.275 26.391 6.09 1 96 107 GLY B N 1
ATOM 2044 C CA . GLY B 1 107 ? 3.41 27.516 6.988 1 96 107 GLY B CA 1
ATOM 2045 C C . GLY B 1 107 ? 4.238 27.203 8.219 1 96 107 GLY B C 1
ATOM 2046 O O . GLY B 1 107 ? 4.926 26.188 8.273 1 96 107 GLY B O 1
ATOM 2047 N N . GLN B 1 108 ? 4.25 28.188 9.125 1 94 108 GLN B N 1
ATOM 2048 C CA . GLN B 1 108 ? 4.906 28.031 10.414 1 94 108 GLN B CA 1
ATOM 2049 C C . GLN B 1 108 ? 3.896 27.688 11.508 1 94 108 GLN B C 1
ATOM 2051 O O . GLN B 1 108 ? 2.688 27.734 11.273 1 94 108 GLN B O 1
ATOM 2056 N N . ASN B 1 109 ? 4.387 27.219 12.625 1 90.56 109 ASN B N 1
ATOM 2057 C CA . ASN B 1 109 ? 3.539 26.844 13.75 1 90.56 109 ASN B CA 1
ATOM 2058 C C . ASN B 1 109 ? 2.465 27.891 14.023 1 90.56 109 ASN B C 1
ATOM 2060 O O . ASN B 1 109 ? 1.295 27.547 14.219 1 90.56 109 ASN B O 1
ATOM 2064 N N . VAL B 1 110 ? 2.822 29.188 13.938 1 92.06 110 VAL B N 1
ATOM 2065 C CA . VAL B 1 110 ? 1.956 30.297 14.344 1 92.06 110 VAL B CA 1
ATOM 2066 C C . VAL B 1 110 ? 0.844 30.484 13.312 1 92.06 110 VAL B C 1
ATOM 2068 O O . VAL B 1 110 ? -0.165 31.141 13.594 1 92.06 110 VAL B O 1
ATOM 2071 N N . ASP B 1 111 ? 1.004 29.875 12.156 1 95.06 111 ASP B N 1
ATOM 2072 C CA . ASP B 1 111 ? 0.046 30.062 11.07 1 95.06 111 ASP B CA 1
ATOM 2073 C C . ASP B 1 111 ? -1.164 29.141 11.242 1 95.06 111 ASP B C 1
ATOM 2075 O O . ASP B 1 111 ? -2.154 29.281 10.523 1 95.06 111 ASP B O 1
ATOM 2079 N N . TYR B 1 112 ? -1.089 28.25 12.234 1 95.75 112 TYR B N 1
ATOM 2080 C CA . TYR B 1 112 ? -2.131 27.234 12.352 1 95.75 112 TYR B CA 1
ATOM 2081 C C . TYR B 1 112 ? -2.84 27.344 13.703 1 95.75 112 TYR B C 1
ATOM 2083 O O . TYR B 1 112 ? -2.199 27.578 14.727 1 95.75 112 TYR B O 1
ATOM 2091 N N . SER B 1 113 ? -4.098 27.188 13.602 1 96.12 113 SER B N 1
ATOM 2092 C CA . SER B 1 113 ? -4.914 27.125 14.812 1 96.12 113 SER B CA 1
ATOM 2093 C C . SER B 1 113 ? -4.883 25.734 15.438 1 96.12 113 SER B C 1
ATOM 2095 O O . SER B 1 113 ? -5.082 24.734 14.742 1 96.12 113 SER B O 1
ATOM 2097 N N . HIS B 1 114 ? -4.656 25.641 16.781 1 96.69 114 HIS B N 1
ATOM 2098 C CA . HIS B 1 114 ? -4.711 24.406 17.547 1 96.69 114 HIS B CA 1
ATOM 2099 C C . HIS B 1 114 ? -3.793 23.344 16.953 1 96.69 114 HIS B C 1
ATOM 2101 O O . HIS B 1 114 ? -4.16 22.172 16.875 1 96.69 114 HIS B O 1
ATOM 2107 N N . LEU B 1 115 ? -2.629 23.734 16.484 1 95.94 115 LEU B N 1
ATOM 2108 C CA . LEU B 1 115 ? -1.713 22.828 15.805 1 95.94 115 LEU B CA 1
ATOM 2109 C C . LEU B 1 115 ? -1.285 21.703 16.734 1 95.94 115 LEU B C 1
ATOM 2111 O O . LEU B 1 115 ? -1.143 20.547 16.297 1 95.94 115 LEU B O 1
ATOM 2115 N N . ASP B 1 116 ? -1.057 21.984 18 1 94.81 116 ASP B N 1
ATOM 2116 C CA . ASP B 1 116 ? -0.663 20.969 18.953 1 94.81 116 ASP B CA 1
ATOM 2117 C C . ASP B 1 116 ? -1.687 19.828 19 1 94.81 116 ASP B C 1
ATOM 2119 O O . ASP B 1 116 ? -1.318 18.656 19.031 1 94.81 116 ASP B O 1
ATOM 2123 N N . ARG B 1 117 ? -2.898 20.203 19.078 1 95.5 117 ARG B N 1
ATOM 2124 C CA . ARG B 1 117 ? -3.98 19.219 19.094 1 95.5 117 ARG B CA 1
ATOM 2125 C C . ARG B 1 117 ? -4.016 18.422 17.797 1 95.5 117 ARG B C 1
ATOM 2127 O O . ARG B 1 117 ? -4.223 17.203 17.812 1 95.5 117 ARG B O 1
ATOM 2134 N N . VAL B 1 118 ? -3.842 19.109 16.688 1 96.81 118 VAL B N 1
ATOM 2135 C CA . VAL B 1 118 ? -3.797 18.469 15.383 1 96.81 118 VAL B CA 1
ATOM 2136 C C . VAL B 1 118 ? -2.699 17.406 15.359 1 96.81 118 VAL B C 1
ATOM 2138 O O . VAL B 1 118 ? -2.949 16.266 14.992 1 96.81 118 VAL B O 1
ATOM 2141 N N . LEU B 1 119 ? -1.487 17.781 15.789 1 96.94 119 LEU B N 1
ATOM 2142 C CA . LEU B 1 119 ? -0.31 16.922 15.727 1 96.94 119 LEU B CA 1
ATOM 2143 C C . LEU B 1 119 ? -0.448 15.734 16.672 1 96.94 119 LEU B C 1
ATOM 2145 O O . LEU B 1 119 ? 0.087 14.656 16.391 1 96.94 119 LEU B O 1
ATOM 2149 N N . GLN B 1 120 ? -1.221 15.828 17.688 1 94.75 120 GLN B N 1
ATOM 2150 C CA . GLN B 1 120 ? -1.404 14.766 18.672 1 94.75 120 GLN B CA 1
ATOM 2151 C C . GLN B 1 120 ? -2.373 13.703 18.156 1 94.75 120 GLN B C 1
ATOM 2153 O O . GLN B 1 120 ? -2.27 12.531 18.531 1 94.75 120 GLN B O 1
ATOM 2158 N N . GLN B 1 121 ? -3.227 14.102 17.234 1 94.94 121 GLN B N 1
ATOM 2159 C CA . GLN B 1 121 ? -4.344 13.195 17 1 94.94 121 GLN B CA 1
ATOM 2160 C C . GLN B 1 121 ? -4.367 12.711 15.562 1 94.94 121 GLN B C 1
ATOM 2162 O O . GLN B 1 121 ? -5.039 11.727 15.242 1 94.94 121 GLN B O 1
ATOM 2167 N N . PHE B 1 122 ? -3.729 13.383 14.586 1 97.25 122 PHE B N 1
ATOM 2168 C CA . PHE B 1 122 ? -4.016 13.172 13.172 1 97.25 122 PHE B CA 1
ATOM 2169 C C . PHE B 1 122 ? -3.676 11.742 12.758 1 97.25 122 PHE B C 1
ATOM 2171 O O . PHE B 1 122 ? -4.344 11.164 11.898 1 97.25 122 PHE B O 1
ATOM 2178 N N . GLU B 1 123 ? -2.617 11.148 13.383 1 96.06 123 GLU B N 1
ATOM 2179 C CA . GLU B 1 123 ? -2.236 9.789 13.008 1 96.06 123 GLU B CA 1
ATOM 2180 C C . GLU B 1 123 ? -3.363 8.797 13.297 1 96.06 123 GLU B C 1
ATOM 2182 O O . GLU B 1 123 ? -3.482 7.773 12.625 1 96.06 123 GLU B O 1
ATOM 2187 N N . ASP B 1 124 ? -4.203 9.117 14.305 1 94.31 124 ASP B N 1
ATOM 2188 C CA . ASP B 1 124 ? -5.309 8.234 14.672 1 94.31 124 ASP B CA 1
ATOM 2189 C C . ASP B 1 124 ? -6.336 8.148 13.547 1 94.31 124 ASP B C 1
ATOM 2191 O O . ASP B 1 124 ? -7.133 7.207 13.5 1 94.31 124 ASP B O 1
ATOM 2195 N N . PHE B 1 125 ? -6.332 9.094 12.656 1 94.75 125 PHE B N 1
ATOM 2196 C CA . PHE B 1 125 ? -7.293 9.109 11.555 1 94.75 125 PHE B CA 1
ATOM 2197 C C . PHE B 1 125 ? -6.785 8.281 10.383 1 94.75 125 PHE B C 1
ATOM 2199 O O . PHE B 1 125 ? -7.543 7.977 9.461 1 94.75 125 PHE B O 1
ATOM 2206 N N . CYS B 1 126 ? -5.516 7.984 10.375 1 96.56 126 CYS B N 1
ATOM 2207 C CA . CYS B 1 126 ? -4.918 7.273 9.25 1 96.56 126 CYS B CA 1
ATOM 2208 C C . CYS B 1 126 ? -5.199 5.777 9.344 1 96.56 126 CYS B C 1
ATOM 2210 O O . CYS B 1 126 ? -4.516 5.059 10.078 1 96.56 126 CYS B O 1
ATOM 2212 N N . ILE B 1 127 ? -6.086 5.301 8.578 1 95.38 127 ILE B N 1
ATOM 2213 C CA . ILE B 1 127 ? -6.555 3.92 8.594 1 95.38 127 ILE B CA 1
ATOM 2214 C C . ILE B 1 127 ? -5.41 2.982 8.211 1 95.38 127 ILE B C 1
ATOM 2216 O O . ILE B 1 127 ? -5.203 1.954 8.859 1 95.38 127 ILE B O 1
ATOM 2220 N N . VAL B 1 128 ? -4.637 3.334 7.227 1 97.12 128 VAL B N 1
ATOM 2221 C CA . VAL B 1 128 ? -3.605 2.467 6.664 1 97.12 128 VAL B CA 1
ATOM 2222 C C . VAL B 1 128 ? -2.471 2.293 7.672 1 97.12 128 VAL B C 1
ATOM 2224 O O . VAL B 1 128 ? -2.164 1.173 8.086 1 97.12 128 VAL B O 1
ATOM 2227 N N . THR B 1 129 ? -1.915 3.426 8.133 1 95.62 129 THR B N 1
ATOM 2228 C CA . THR B 1 129 ? -0.762 3.373 9.023 1 95.62 129 THR B CA 1
ATOM 2229 C C . THR B 1 129 ? -1.116 2.654 10.32 1 95.62 129 THR B C 1
ATOM 2231 O O . THR B 1 129 ? -0.358 1.804 10.797 1 95.62 129 THR B O 1
ATOM 2234 N N . GLN B 1 130 ? -2.27 2.91 10.875 1 94.19 130 GLN B N 1
ATOM 2235 C CA . GLN B 1 130 ? -2.676 2.285 12.125 1 94.19 130 GLN B CA 1
ATOM 2236 C C . GLN B 1 130 ? -2.965 0.8 11.93 1 94.19 130 GLN B C 1
ATOM 2238 O O . GLN B 1 130 ? -2.941 0.026 12.891 1 94.19 130 GLN B O 1
ATOM 2243 N N . SER B 1 131 ? -3.225 0.404 10.734 1 92.88 131 SER B N 1
ATOM 2244 C CA . SER B 1 131 ? -3.49 -1.003 10.445 1 92.88 131 SER B CA 1
ATOM 2245 C C . SER B 1 131 ? -2.197 -1.772 10.203 1 92.88 131 SER B C 1
ATOM 2247 O O . SER B 1 131 ? -2.094 -2.951 10.547 1 92.88 131 SER B O 1
ATOM 2249 N N . VAL B 1 132 ? -1.155 -1.08 9.672 1 94.12 132 VAL B N 1
ATOM 2250 C CA . VAL B 1 132 ? 0.044 -1.819 9.297 1 94.12 132 VAL B CA 1
ATOM 2251 C C . VAL B 1 132 ? 1.088 -1.718 10.406 1 94.12 132 VAL B C 1
ATOM 2253 O O . VAL B 1 132 ? 2.07 -2.465 10.414 1 94.12 132 VAL B O 1
ATOM 2256 N N . ARG B 1 133 ? 0.932 -0.896 11.352 1 92.06 133 ARG B N 1
ATOM 2257 C CA . ARG B 1 133 ? 1.964 -0.464 12.289 1 92.06 133 ARG B CA 1
ATOM 2258 C C . AR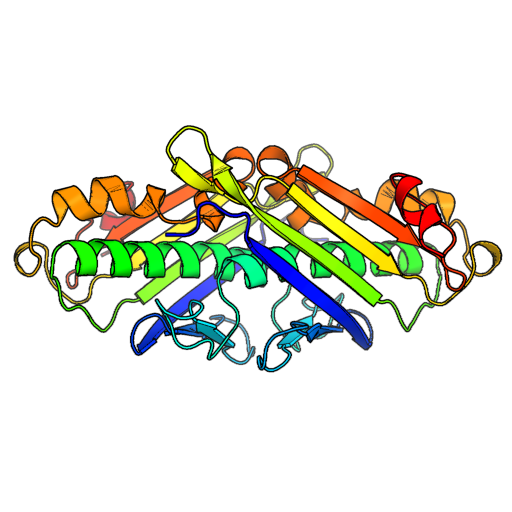G B 1 133 ? 2.373 -1.604 13.211 1 92.06 133 ARG B C 1
ATOM 2260 O O . ARG B 1 133 ? 3.438 -1.556 13.836 1 92.06 133 ARG B O 1
ATOM 2267 N N . GLN B 1 134 ? 1.594 -2.639 13.398 1 88 134 GLN B N 1
ATOM 2268 C CA . GLN B 1 134 ? 2.004 -3.777 14.211 1 88 134 GLN B CA 1
ATOM 2269 C C . GLN B 1 134 ? 3.064 -4.609 13.492 1 88 134 GLN B C 1
ATOM 2271 O O . GLN B 1 134 ? 3.857 -5.301 14.141 1 88 134 GLN B O 1
ATOM 2276 N N . GLY B 1 135 ? 3.098 -4.539 12.234 1 89.06 135 GLY B N 1
ATOM 2277 C CA . GLY B 1 135 ? 4.055 -5.309 11.461 1 89.06 135 GLY B CA 1
ATOM 2278 C C . GLY B 1 135 ? 5.215 -4.473 10.945 1 89.06 135 GLY B C 1
ATOM 2279 O O . GLY B 1 135 ? 6.301 -5 10.695 1 89.06 135 GLY B O 1
ATOM 2280 N N . ILE B 1 136 ? 4.969 -3.186 10.727 1 93.69 136 ILE B N 1
ATOM 2281 C CA . ILE B 1 136 ? 5.953 -2.248 10.203 1 93.69 136 ILE B CA 1
ATOM 2282 C C . ILE B 1 136 ? 6.082 -1.051 11.141 1 93.69 136 ILE B C 1
ATOM 2284 O O . ILE B 1 136 ? 5.094 -0.373 11.43 1 93.69 136 ILE B O 1
ATOM 2288 N N . GLU B 1 137 ? 7.258 -0.806 11.656 1 94.81 137 GLU B N 1
ATOM 2289 C CA . GLU B 1 137 ? 7.477 0.418 12.422 1 94.81 137 GLU B CA 1
ATOM 2290 C C . GLU B 1 137 ? 7.383 1.651 11.523 1 94.81 137 GLU B C 1
ATOM 2292 O O . GLU B 1 137 ? 8.109 1.766 10.539 1 94.81 137 GLU B O 1
ATOM 2297 N N . VAL B 1 138 ? 6.461 2.539 11.82 1 96.19 138 VAL B N 1
ATOM 2298 C CA . VAL B 1 138 ? 6.297 3.748 11.016 1 96.19 138 VAL B CA 1
ATOM 2299 C C . VAL B 1 138 ? 6.656 4.973 11.852 1 96.19 138 VAL B C 1
ATOM 2301 O O . VAL B 1 138 ? 5.938 5.328 12.789 1 96.19 138 VAL B O 1
ATOM 2304 N N . ASP B 1 139 ? 7.77 5.617 11.539 1 96.75 139 ASP B N 1
ATOM 2305 C CA . ASP B 1 139 ? 8.195 6.855 12.18 1 96.75 139 ASP B CA 1
ATOM 2306 C C . ASP B 1 139 ? 7.672 8.07 11.422 1 96.75 139 ASP B C 1
ATOM 2308 O O . ASP B 1 139 ? 7.938 8.234 10.227 1 96.75 139 ASP B O 1
ATOM 2312 N N . VAL B 1 140 ? 6.98 8.93 12.141 1 97.5 140 VAL B N 1
ATOM 2313 C CA . VAL B 1 140 ? 6.344 10.078 11.508 1 97.5 140 VAL B CA 1
ATOM 2314 C C . VAL B 1 140 ? 6.922 11.375 12.078 1 97.5 140 VAL B C 1
ATOM 2316 O O . VAL B 1 140 ? 7.027 11.531 13.297 1 97.5 140 VAL B O 1
ATOM 2319 N N . SER B 1 141 ? 7.316 12.227 11.203 1 97.62 141 SER B N 1
ATOM 2320 C CA . SER B 1 141 ? 7.727 13.578 11.578 1 97.62 141 SER B CA 1
ATOM 2321 C C . SER B 1 141 ? 6.941 14.633 10.805 1 97.62 141 SER B C 1
ATOM 2323 O O . SER B 1 141 ? 6.543 14.398 9.664 1 97.62 141 SER B O 1
ATOM 2325 N N . VAL B 1 142 ? 6.707 15.742 11.477 1 97.94 142 VAL B N 1
ATOM 2326 C CA . VAL B 1 142 ? 6.086 16.906 10.844 1 97.94 142 VAL B CA 1
ATOM 2327 C C . VAL B 1 142 ? 7.016 18.109 10.945 1 97.94 142 VAL B C 1
ATOM 2329 O O . VAL B 1 142 ? 7.516 18.422 12.031 1 97.94 142 VAL B O 1
ATOM 2332 N N . VAL B 1 143 ? 7.234 18.719 9.805 1 97.25 143 VAL B N 1
ATOM 2333 C CA . VAL B 1 143 ? 8.133 19.859 9.789 1 97.25 143 VAL B CA 1
ATOM 2334 C C . VAL B 1 143 ? 7.414 21.078 9.203 1 97.25 143 VAL B C 1
ATOM 2336 O O . VAL B 1 143 ? 6.5 20.938 8.391 1 97.25 143 VAL B O 1
ATOM 2339 N N . ASP B 1 144 ? 7.797 22.266 9.672 1 95.69 144 ASP B N 1
ATOM 2340 C CA . ASP B 1 144 ? 7.172 23.484 9.164 1 95.69 144 ASP B CA 1
ATOM 2341 C C . ASP B 1 144 ? 7.945 24.031 7.969 1 95.69 144 ASP B C 1
ATOM 2343 O O . ASP B 1 144 ? 8.836 23.375 7.434 1 95.69 144 ASP B O 1
ATOM 2347 N N . SER B 1 145 ? 7.578 25.219 7.434 1 95.38 145 SER B N 1
ATOM 2348 C CA . SER B 1 145 ? 8.117 25.797 6.211 1 95.38 145 SER B CA 1
ATOM 2349 C C . SER B 1 145 ? 9.602 26.125 6.363 1 95.38 145 SER B C 1
ATOM 2351 O O . SER B 1 145 ? 10.312 26.297 5.371 1 95.38 145 SER B O 1
ATOM 2353 N N . GLU B 1 146 ? 10.086 26.219 7.574 1 93.75 146 GLU B N 1
ATOM 2354 C CA . GLU B 1 146 ? 11.484 26.547 7.828 1 93.75 146 GLU B CA 1
ATOM 2355 C C . GLU B 1 146 ? 12.289 25.312 8.164 1 93.75 146 GLU B C 1
ATOM 2357 O O . GLU B 1 146 ? 13.477 25.391 8.492 1 93.75 146 GLU B O 1
ATOM 2362 N N . GLY B 1 147 ? 11.625 24.172 8.156 1 92.44 147 GLY B N 1
ATOM 2363 C CA . GLY B 1 147 ? 12.297 22.922 8.438 1 92.44 147 GLY B CA 1
ATOM 2364 C C . GLY B 1 147 ? 12.344 22.578 9.914 1 92.44 147 GLY B C 1
ATOM 2365 O O . GLY B 1 147 ? 13.008 21.609 10.312 1 92.44 147 GLY B O 1
ATOM 2366 N N . ARG B 1 148 ? 11.703 23.359 10.727 1 93 148 ARG B N 1
ATOM 2367 C CA . ARG B 1 148 ? 11.633 23.062 12.148 1 93 148 ARG B CA 1
ATOM 2368 C C . ARG B 1 148 ? 10.734 21.859 12.406 1 93 148 ARG B C 1
ATOM 2370 O O . ARG B 1 148 ? 9.648 21.75 11.844 1 93 148 ARG B O 1
ATOM 2377 N N . ILE B 1 149 ? 11.211 20.969 13.297 1 93.69 149 ILE B N 1
ATOM 2378 C CA . ILE B 1 149 ? 10.438 19.781 13.633 1 93.69 149 ILE B CA 1
ATOM 2379 C C . ILE B 1 149 ? 9.32 20.141 14.609 1 93.69 149 ILE B C 1
ATOM 2381 O O . ILE B 1 149 ? 9.586 20.656 15.695 1 93.69 149 ILE B O 1
ATOM 2385 N N . LEU B 1 150 ? 8.125 19.875 14.195 1 93.69 150 LEU B N 1
ATOM 2386 C CA . LEU B 1 150 ? 6.957 20.156 15.023 1 93.69 150 LEU B CA 1
ATOM 2387 C C . LEU B 1 150 ? 6.512 18.891 15.758 1 93.69 150 LEU B C 1
ATOM 2389 O O . LEU B 1 150 ? 5.863 18.969 16.797 1 93.69 150 LEU B O 1
ATOM 2393 N N . LYS B 1 151 ? 6.742 17.719 15.188 1 92.19 151 LYS B N 1
ATOM 2394 C CA . LYS B 1 151 ? 6.465 16.406 15.734 1 92.19 151 LYS B CA 1
ATOM 2395 C C . LYS B 1 151 ? 7.484 15.375 15.234 1 92.19 151 LYS B C 1
ATOM 2397 O O . LYS B 1 151 ? 7.867 15.391 14.07 1 92.19 151 LYS B O 1
ATOM 2402 N N . GLY B 1 152 ? 7.754 14.281 16.094 1 83.06 152 GLY B N 1
ATOM 2403 C CA . GLY B 1 152 ? 8.656 13.211 15.703 1 83.06 152 GLY B CA 1
ATOM 2404 C C . GLY B 1 152 ? 10.062 13.391 16.234 1 83.06 152 GLY B C 1
ATOM 2405 O O . GLY B 1 152 ? 10.281 14.164 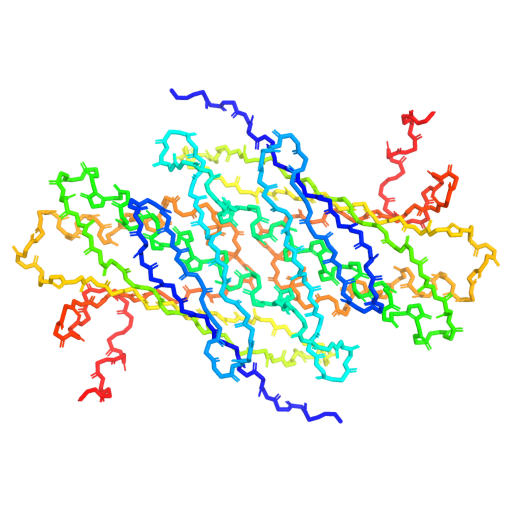17.172 1 83.06 152 GLY B O 1
ATOM 2406 N N . ASP B 1 153 ? 10.93 12.391 15.906 1 65.38 153 ASP B N 1
ATOM 2407 C CA . ASP B 1 153 ? 12.297 12.406 16.422 1 65.38 153 ASP B CA 1
ATOM 2408 C C . ASP B 1 153 ? 13.07 13.609 15.883 1 65.38 153 ASP B C 1
ATOM 2410 O O . ASP B 1 153 ? 13.008 13.914 14.688 1 65.38 153 ASP B O 1
ATOM 2414 N N . LYS B 1 154 ? 13.477 14.453 16.797 1 54.28 154 LYS B N 1
ATOM 2415 C CA . LYS B 1 154 ? 14.227 15.68 16.531 1 54.28 154 LYS B CA 1
ATOM 2416 C C . LYS B 1 154 ? 15.5 15.383 15.742 1 54.28 154 LYS B C 1
ATOM 2418 O O . LYS B 1 154 ? 16.219 16.297 15.352 1 54.28 154 LYS B O 1
ATOM 2423 N N . SER B 1 155 ? 15.875 14.195 15.555 1 45.97 155 SER B N 1
ATOM 2424 C CA . SER B 1 155 ? 17.125 13.914 14.844 1 45.97 155 SER B CA 1
ATOM 2425 C C . SER B 1 155 ? 17.047 14.398 13.398 1 45.97 155 SER B C 1
ATOM 2427 O O . SER B 1 155 ? 18.062 14.438 12.695 1 45.97 155 SER B O 1
ATOM 2429 N N . PHE B 1 156 ? 15.883 14.625 12.836 1 43.75 156 PHE B N 1
ATOM 2430 C CA . PHE B 1 156 ? 15.773 15.18 11.492 1 43.75 156 PHE B CA 1
ATOM 2431 C C . PHE B 1 156 ? 16.266 16.625 11.461 1 43.75 156 PHE B C 1
ATOM 2433 O O . PHE B 1 156 ? 16.547 17.156 10.391 1 43.75 156 PHE B O 1
ATOM 2440 N N . GLU B 1 157 ? 16.375 17.391 12.523 1 39.09 157 GLU B N 1
ATOM 2441 C CA . GLU B 1 157 ? 16.828 18.781 12.562 1 39.09 157 GLU B CA 1
ATOM 2442 C C . GLU B 1 157 ? 18.172 18.938 11.867 1 39.09 157 GLU B C 1
ATOM 2444 O O . GLU B 1 157 ? 18.5 20.016 11.359 1 39.09 157 GLU B O 1
ATOM 2449 N N . ALA B 1 158 ? 19.062 18.016 12.203 1 36.97 158 ALA B N 1
ATOM 2450 C CA . ALA B 1 158 ? 20.484 18.391 12.094 1 36.97 158 ALA B CA 1
ATOM 2451 C C . ALA B 1 158 ? 20.875 18.594 10.633 1 36.97 158 ALA B C 1
ATOM 2453 O O . ALA B 1 158 ? 22.016 18.969 10.336 1 36.97 158 ALA B O 1
ATOM 2454 N N . GLY B 1 159 ? 20.141 18.062 9.672 1 29.17 159 GLY B N 1
ATOM 2455 C CA . GLY B 1 159 ? 20.859 18.312 8.438 1 29.17 159 GLY B CA 1
ATOM 2456 C C . GLY B 1 159 ? 20.641 19.703 7.883 1 29.17 159 GLY B C 1
ATOM 2457 O O . GLY B 1 159 ? 21.062 20 6.762 1 29.17 159 GLY B O 1
ATOM 2458 N N . ALA B 1 160 ? 19.734 20.531 8.43 1 29.66 160 ALA B N 1
ATOM 2459 C CA . ALA B 1 160 ? 19.844 21.875 7.852 1 29.66 160 ALA B CA 1
ATOM 2460 C C . ALA B 1 160 ? 21.016 22.641 8.469 1 29.66 160 ALA B C 1
ATOM 2462 O O . ALA B 1 160 ? 21.312 22.469 9.648 1 29.66 160 ALA B O 1
#

Nearest PDB structures (foldseek):
  2onf-assembly1_B  TM=8.558E-01  e=2.257E-08  Thermoplasma acidophilum
  2pn2-assembly1_A-2  TM=8.092E-01  e=1.037E-07  Psychrobacter arcticus 273-4
  9jxc-assembly2_C  TM=7.481E-01  e=8.572E-08  Acinetobacter baumannii
  2d7v-assembly1_B  TM=8.025E-01  e=3.469E-07  Vibrio cholerae O1 biovar El Tor str. N16961
  6mjn-assembly2_C  TM=7.942E-01  e=4.767E-07  Legionella pneumophila

Sequence (320 aa):
MSNEPQPIHVRLEQDADFAFRISFPGTDLDSLLGDEAAPLGADRGPDPARFLLAAVANCLVASLLFALRKQRNTVEGLVAEASATLMRNDAGRWRIPRAEVVLHLPGQNVDYSHLDRVLQQFEDFCIVTQSVRQGIEVDVSVVDSEGRILKGDKSFEAGAMSNEPQPIHVRLEQDADFAFRISFPGTDLDSLLGDEAAPLGADRGPDPARFLLAAVANCLVASLLFALRKQRNTVEGLVAEASATLMRNDAGRWRIPRAEVVLHLPGQNVDYSHLDRVLQQFEDFCIVTQSVRQGIEVDVSVVDSEGRILKGDKSFEAGA